Protein AF-A0A0X8P1S0-F1 (afdb_monomer)

Solvent-accessible surface area (backbone atoms only — not comparable to full-atom values): 17055 Å² total; per-residue (Å²): 131,86,80,78,84,78,80,82,75,70,85,76,52,48,68,53,76,44,81,44,76,36,57,36,93,86,78,68,43,82,30,79,46,34,70,60,52,53,62,74,34,62,86,43,99,56,34,96,34,52,40,80,43,101,47,47,32,24,33,31,39,46,58,68,80,23,75,45,75,66,58,47,45,52,52,33,38,75,71,72,66,20,96,46,81,84,54,58,93,50,57,63,38,80,35,80,96,75,75,46,75,46,81,59,76,70,76,86,61,63,32,68,69,53,46,53,24,52,49,50,47,52,53,28,48,52,57,51,55,74,75,47,78,82,77,60,88,48,50,61,76,41,41,70,62,33,49,50,23,38,75,76,50,40,60,75,12,58,30,56,49,57,89,66,51,78,46,47,35,47,60,55,50,53,55,47,52,64,67,34,42,66,50,18,50,76,70,73,39,35,69,40,48,51,52,49,52,53,39,50,71,71,76,45,49,69,72,55,52,52,51,51,44,34,71,73,65,74,37,68,72,60,36,53,49,50,44,55,34,41,51,71,68,41,75,84,72,83,69,85,78,74,88,73,89,71,81,81,78,76,82,66,88,68,92,64,86,79,73,86,77,75,85,76,78,95,73,84,85,76,81,80,73,99,70,88,130

Foldseek 3Di:
DDDDDDDDDDPQKDKDKDKDFAADPVPRDQDLCQVVVLVVCVVPPQSVQWADDPGSRIIIGIFDIDNDVVVNQVRCVVVVQDPDPVSDPDCWDDDPVVRDIDGDVDDDALAPLLVVLVVLLVVLVVVLCVVDDDDPPQQCVCVVVQSCQCVPPNQQGWDAGSVGDIDGNLVVVLVVLVSSQVSCVVVVNNVSSVVNNVCCVPVNGPVVVLVVQCVQPVDPVVSVVQSVCSHVVNPNPPDPDDDDDDDPPPPPPPPDDDDDDDDDDDDDDDDDDPDDD

Organism: Alcaligenes xylosoxydans xylosoxydans (NCBI:txid85698)

Mean predicted aligned error: 15.75 Å

Sequence (277 aa):
MEQIPFISSAPNTLGIELELQLIDPRSFDLTAASDELLAQMANHPIADRVKPEITRSMIELNSSVHEHPMGLLAEMRAYGLAESIKDLYWDIRPKPEFGTVEIRVCDTPLTVERACQMAAFAQALAVLLMREDDPSDKAWLSYRSNHFQACRFGLQGSYVTPDGQRLRLMDHLRALFQRLMPVAEELGTGDMIAALRDEAMRSGNDSRWLRSQFHRLRDLPLVVESMSQAWRGEAAQAAPAEPTAVLRRRIRATSEPMQPLSPAEPGVTAPLPERLH

Secondary structure (DSSP, 8-state):
------PPPPTT-B--EEEEEPB-TTT--B---HHHHHHHTTTSTTGGGEEE-SSTTEEEEEPPPBSSHHHHHHHHHHTTS-SSGGGS--SEEEETTTTEEEE--PPPPSSHHHHHHHHHHHHHHHHHHHTSPPPPGGGGTTHHHHHHHHHHHGGGSEEE-TTS-EEEHHHHHHHHHHHHHHHHHHTT-HHHHHHHHHHHHHT--HHHHHHHHHHHH--HHHHHHHHHHHHTT----------------------PPPPPPPPPP----PPPPS---

Structure (mmCIF, N/CA/C/O backbone):
data_AF-A0A0X8P1S0-F1
#
_entry.id   AF-A0A0X8P1S0-F1
#
loop_
_atom_site.group_PDB
_atom_site.id
_atom_site.type_symbol
_atom_site.label_atom_id
_atom_site.label_alt_id
_atom_site.label_comp_id
_atom_site.label_asym_id
_atom_site.label_entity_id
_atom_site.label_seq_id
_atom_site.pdbx_PDB_ins_code
_atom_site.Cartn_x
_atom_site.Cartn_y
_atom_site.Cartn_z
_atom_site.occupancy
_atom_site.B_iso_or_equiv
_atom_site.auth_seq_id
_atom_site.auth_comp_id
_atom_site.auth_asym_id
_atom_site.auth_atom_id
_atom_site.pdbx_PDB_model_num
ATOM 1 N N . MET A 1 1 ? 36.122 11.173 -1.811 1.00 48.94 1 MET A N 1
ATOM 2 C CA . MET A 1 1 ? 34.729 10.785 -2.100 1.00 48.94 1 MET A CA 1
ATOM 3 C C . MET A 1 1 ? 34.670 10.591 -3.603 1.00 48.94 1 MET A C 1
ATOM 5 O O . MET A 1 1 ? 34.851 11.572 -4.313 1.00 48.94 1 MET A O 1
ATOM 9 N N . GLU A 1 2 ? 34.610 9.349 -4.083 1.00 52.47 2 GLU A N 1
ATOM 10 C CA . GLU A 1 2 ? 34.486 9.080 -5.523 1.00 52.47 2 GLU A CA 1
ATOM 11 C C . GLU A 1 2 ? 33.176 9.695 -6.024 1.00 52.47 2 GLU A C 1
ATOM 13 O O . GLU A 1 2 ? 32.113 9.448 -5.453 1.00 52.47 2 GLU A O 1
ATOM 18 N N . GLN A 1 3 ? 33.257 10.558 -7.038 1.00 41.75 3 GLN A N 1
ATOM 19 C CA . GLN A 1 3 ? 32.074 11.073 -7.716 1.00 41.75 3 GLN A CA 1
ATOM 20 C C . GLN A 1 3 ? 31.480 9.933 -8.538 1.00 41.75 3 GLN A C 1
ATOM 22 O O . GLN A 1 3 ? 32.101 9.473 -9.492 1.00 41.75 3 GLN A O 1
ATOM 27 N N . ILE A 1 4 ? 30.287 9.479 -8.162 1.00 41.66 4 ILE A N 1
ATOM 28 C CA . ILE A 1 4 ? 29.509 8.554 -8.983 1.00 41.66 4 ILE A CA 1
ATOM 29 C C . ILE A 1 4 ? 28.930 9.387 -10.137 1.00 41.66 4 ILE A C 1
ATOM 31 O O . ILE A 1 4 ? 28.153 10.307 -9.868 1.00 41.66 4 ILE A O 1
ATOM 35 N N . PRO A 1 5 ? 29.315 9.138 -11.401 1.00 49.12 5 PRO A N 1
ATOM 36 C CA . PRO A 1 5 ? 28.790 9.892 -12.529 1.00 49.12 5 PRO A CA 1
ATOM 37 C C . PRO A 1 5 ? 27.291 9.611 -12.670 1.00 49.12 5 PRO A C 1
ATOM 39 O O . PRO A 1 5 ? 26.879 8.477 -12.902 1.00 49.12 5 PRO A O 1
ATOM 42 N N . PHE A 1 6 ? 26.471 10.649 -12.508 1.00 38.66 6 PHE A N 1
ATOM 43 C CA . PHE A 1 6 ? 25.032 10.563 -12.726 1.00 38.66 6 PHE A CA 1
ATOM 44 C C . PHE A 1 6 ? 24.742 10.865 -14.195 1.00 38.66 6 PHE A C 1
ATOM 46 O O . PHE A 1 6 ? 24.962 11.984 -14.664 1.00 38.66 6 PHE A O 1
ATOM 53 N N . ILE A 1 7 ? 24.289 9.854 -14.934 1.00 61.44 7 ILE A N 1
ATOM 54 C CA . ILE A 1 7 ? 23.909 10.009 -16.338 1.00 61.44 7 ILE A CA 1
ATOM 55 C C . ILE A 1 7 ? 22.596 10.794 -16.369 1.00 61.44 7 ILE A C 1
ATOM 57 O O . ILE A 1 7 ? 21.598 10.358 -15.802 1.00 61.44 7 ILE A O 1
ATOM 61 N N . SER A 1 8 ? 22.601 11.971 -16.998 1.00 46.22 8 SER A N 1
ATOM 62 C CA . SER A 1 8 ? 21.383 12.767 -17.166 1.00 46.22 8 SER A CA 1
ATOM 63 C C . SER A 1 8 ? 20.392 12.026 -18.061 1.00 46.22 8 SER A C 1
ATOM 65 O O . SER A 1 8 ? 20.735 11.644 -19.179 1.00 46.22 8 SER A O 1
ATOM 67 N N . SER A 1 9 ? 19.154 11.890 -17.597 1.00 47.75 9 SER A N 1
ATOM 68 C CA . SER A 1 9 ? 18.030 11.403 -18.400 1.00 47.75 9 SER A CA 1
ATOM 69 C C . SER A 1 9 ? 17.304 12.563 -19.082 1.00 47.75 9 SER A C 1
ATOM 71 O O . SER A 1 9 ? 17.365 13.704 -18.619 1.00 47.75 9 SER A O 1
ATOM 73 N N . ALA A 1 10 ? 16.597 12.278 -20.175 1.00 63.50 10 ALA A N 1
ATOM 74 C CA . ALA A 1 10 ? 15.697 13.246 -20.792 1.00 63.50 10 ALA A CA 1
ATOM 75 C C . ALA A 1 10 ? 14.448 13.463 -19.905 1.00 63.50 10 ALA A C 1
ATOM 77 O O . ALA A 1 10 ? 13.918 12.487 -19.356 1.00 63.50 10 ALA A O 1
ATOM 78 N N . PRO A 1 11 ? 13.967 14.712 -19.743 1.00 55.09 11 PRO A N 1
ATOM 79 C CA . PRO A 1 11 ? 12.786 15.005 -18.933 1.00 55.09 11 PRO A CA 1
ATOM 80 C C . PRO A 1 11 ? 11.530 14.331 -19.507 1.00 55.09 11 PRO A C 1
ATOM 82 O O . PRO A 1 11 ? 11.395 14.196 -20.719 1.00 55.09 11 PRO A O 1
ATOM 85 N N . ASN A 1 12 ? 10.600 13.943 -18.627 1.00 53.78 12 ASN A N 1
ATOM 86 C CA . ASN A 1 12 ? 9.315 13.300 -18.956 1.00 53.78 12 ASN A CA 1
ATOM 87 C C . ASN A 1 12 ? 9.408 11.911 -19.613 1.00 53.78 12 ASN A C 1
ATOM 89 O O . ASN A 1 12 ? 8.432 11.438 -20.193 1.00 53.78 12 ASN A O 1
ATOM 93 N N . THR A 1 13 ? 10.557 11.243 -19.507 1.00 57.66 13 THR A N 1
ATOM 94 C CA . THR A 1 13 ? 10.692 9.850 -19.940 1.00 57.66 13 THR A CA 1
ATOM 95 C C . THR A 1 13 ? 10.234 8.859 -18.867 1.00 57.66 13 THR A C 1
ATOM 97 O O . THR A 1 13 ? 10.269 9.149 -17.672 1.00 57.66 13 THR A O 1
ATOM 100 N N . LEU A 1 14 ? 9.784 7.682 -19.296 1.00 53.72 14 LEU A N 1
ATOM 101 C CA . LEU A 1 14 ? 9.223 6.620 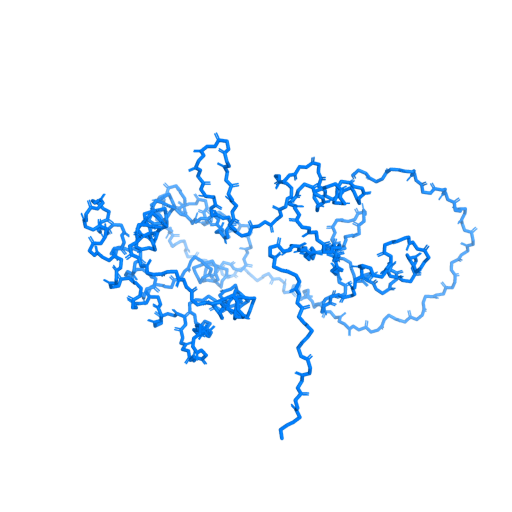-18.463 1.00 53.72 14 LEU A CA 1
ATOM 102 C C . LEU A 1 14 ? 9.728 5.242 -18.900 1.00 53.72 14 LEU A C 1
ATOM 104 O O . LEU A 1 14 ? 9.865 4.959 -20.088 1.00 53.72 14 LEU A O 1
ATOM 108 N N . GLY A 1 15 ? 9.962 4.373 -17.927 1.00 58.12 15 GLY A N 1
ATOM 109 C CA . GLY A 1 15 ? 10.242 2.953 -18.111 1.00 58.12 15 GLY A CA 1
ATOM 110 C C . GLY A 1 15 ? 9.604 2.170 -16.969 1.00 58.12 15 GLY A C 1
ATOM 111 O O . GLY A 1 15 ? 9.288 2.755 -15.931 1.00 58.12 15 GLY A O 1
ATOM 112 N N . ILE A 1 16 ? 9.368 0.876 -17.165 1.00 58.75 16 ILE A N 1
ATOM 113 C CA . ILE A 1 16 ? 8.809 -0.001 -16.134 1.00 58.75 16 ILE A CA 1
ATOM 114 C C . ILE A 1 16 ? 9.683 -1.227 -15.930 1.00 58.75 16 ILE A C 1
ATOM 116 O O . ILE A 1 16 ? 10.296 -1.739 -16.866 1.00 58.75 16 ILE A O 1
ATOM 120 N N . GLU A 1 17 ? 9.667 -1.705 -14.696 1.00 65.00 17 GLU A N 1
ATOM 121 C CA . GLU A 1 17 ? 10.238 -2.974 -14.274 1.00 65.00 17 GLU A CA 1
ATOM 122 C C . GLU A 1 17 ? 9.077 -3.861 -13.818 1.00 65.00 17 GLU A C 1
ATOM 124 O O . GLU A 1 17 ? 8.208 -3.419 -13.062 1.00 65.00 17 GLU A O 1
ATOM 129 N N . LEU A 1 18 ? 9.025 -5.087 -14.328 1.00 61.62 18 LEU A N 1
ATOM 130 C CA . LEU A 1 18 ? 8.023 -6.085 -13.977 1.00 61.62 18 LEU A CA 1
ATOM 131 C C . LEU A 1 18 ? 8.720 -7.294 -13.368 1.00 61.62 18 LEU A C 1
ATOM 133 O O . LEU A 1 18 ? 9.490 -7.977 -14.038 1.00 61.62 18 LEU A O 1
ATOM 137 N N . GLU A 1 19 ? 8.411 -7.580 -12.112 1.00 75.31 19 GLU A N 1
ATOM 138 C CA . GLU A 1 19 ? 8.882 -8.771 -11.414 1.00 75.31 19 GLU A CA 1
ATOM 139 C C . GLU A 1 19 ? 7.891 -9.920 -11.659 1.00 75.31 19 GLU A C 1
ATOM 141 O O . GLU A 1 19 ? 6.765 -9.922 -11.154 1.00 75.31 19 GLU A O 1
ATOM 146 N N . LEU A 1 20 ? 8.290 -10.891 -12.481 1.00 74.00 20 LEU A N 1
ATOM 147 C CA . LEU A 1 20 ? 7.451 -12.011 -12.901 1.00 74.00 20 LEU A CA 1
ATOM 148 C C . LEU A 1 20 ? 7.838 -13.281 -12.154 1.00 74.00 20 LEU A C 1
ATOM 150 O O . LEU A 1 20 ? 9.009 -13.651 -12.094 1.00 74.00 20 LEU A O 1
ATOM 154 N N . GLN A 1 21 ? 6.837 -13.972 -11.617 1.00 80.38 21 GLN A N 1
ATOM 155 C CA . GLN A 1 21 ? 7.017 -15.253 -10.945 1.00 80.38 21 GLN A CA 1
ATOM 156 C C . GLN A 1 21 ? 7.108 -16.399 -11.951 1.00 80.38 21 GLN A C 1
ATOM 158 O O . GLN A 1 21 ? 6.320 -16.487 -12.892 1.00 80.38 21 GLN A O 1
ATOM 163 N N . LEU A 1 22 ? 8.045 -17.310 -11.711 1.00 77.38 22 LEU A N 1
ATOM 164 C CA . LEU A 1 22 ? 8.201 -18.538 -12.475 1.00 77.38 22 LEU A CA 1
ATOM 165 C C . LEU A 1 22 ? 7.440 -19.660 -11.786 1.00 77.38 22 LEU A C 1
ATOM 167 O O . LEU A 1 22 ? 7.695 -19.969 -10.619 1.00 77.38 22 LEU A O 1
ATOM 171 N N . ILE A 1 23 ? 6.531 -20.282 -12.530 1.00 73.38 23 ILE A N 1
ATOM 172 C CA . ILE A 1 23 ? 5.683 -21.370 -12.050 1.00 73.38 23 ILE A CA 1
ATOM 173 C C . ILE A 1 23 ? 5.947 -22.653 -12.836 1.00 73.38 23 ILE A C 1
ATOM 175 O O . ILE A 1 23 ? 6.232 -22.613 -14.033 1.00 73.38 23 ILE A O 1
ATOM 179 N N . ASP A 1 24 ? 5.844 -23.802 -12.171 1.00 72.94 24 ASP A N 1
ATOM 180 C CA . ASP A 1 24 ? 5.783 -25.089 -12.864 1.00 72.94 24 ASP A CA 1
ATOM 181 C C . ASP A 1 24 ? 4.402 -25.217 -13.537 1.00 72.94 24 ASP A C 1
ATOM 183 O O . ASP A 1 24 ? 3.386 -25.164 -12.844 1.00 72.94 24 ASP A O 1
ATOM 187 N N . PRO A 1 25 ? 4.312 -25.417 -14.863 1.00 69.62 25 PRO A N 1
ATOM 188 C CA . PRO A 1 25 ? 3.028 -25.468 -15.566 1.00 69.62 25 PRO A CA 1
ATOM 189 C C . PRO A 1 25 ? 2.167 -26.697 -15.220 1.00 69.62 25 PRO A C 1
ATOM 191 O O . PRO A 1 25 ? 1.007 -26.762 -15.620 1.00 69.62 25 PRO A O 1
ATOM 194 N N . ARG A 1 26 ? 2.712 -27.699 -14.518 1.00 77.94 26 ARG A N 1
ATOM 195 C CA . ARG A 1 26 ? 1.985 -28.903 -14.088 1.00 77.94 26 ARG A CA 1
ATOM 196 C C . ARG A 1 26 ? 1.418 -28.768 -12.681 1.00 77.94 26 ARG A C 1
ATOM 198 O O . ARG A 1 26 ? 0.308 -29.239 -12.446 1.00 77.94 26 ARG A O 1
ATOM 205 N N . SER A 1 27 ? 2.174 -28.181 -11.751 1.00 75.62 27 SER A N 1
ATOM 206 C CA . SER A 1 27 ? 1.736 -28.024 -10.354 1.00 75.62 27 SER A CA 1
ATOM 207 C C . SER A 1 27 ? 1.214 -26.629 -10.020 1.00 75.62 27 SER A C 1
ATOM 209 O O . SER A 1 27 ? 0.504 -26.484 -9.031 1.00 75.62 27 SER A O 1
ATOM 211 N N . PHE A 1 28 ? 1.541 -25.626 -10.839 1.00 62.91 28 PHE A N 1
ATOM 212 C CA . PHE A 1 28 ? 1.325 -24.197 -10.593 1.00 62.91 28 PHE A CA 1
ATOM 213 C C . PHE A 1 28 ? 2.053 -23.643 -9.355 1.00 62.91 28 PHE A C 1
ATOM 215 O O . PHE A 1 28 ? 1.794 -22.515 -8.939 1.00 62.91 28 PHE A O 1
ATOM 222 N N . ASP A 1 29 ? 2.995 -24.400 -8.786 1.00 63.75 29 ASP A N 1
ATOM 223 C CA . ASP A 1 29 ? 3.858 -23.922 -7.704 1.00 63.75 29 ASP A CA 1
ATOM 224 C C . ASP A 1 29 ? 5.006 -23.065 -8.249 1.00 63.75 29 ASP A C 1
ATOM 226 O O . ASP A 1 29 ? 5.461 -23.250 -9.380 1.00 63.75 29 ASP A O 1
ATOM 230 N N . LEU A 1 30 ? 5.538 -22.173 -7.408 1.00 68.31 30 LEU A N 1
ATOM 231 C CA . LEU A 1 30 ? 6.766 -21.438 -7.711 1.00 68.31 30 LEU A CA 1
ATOM 232 C C . LEU A 1 30 ? 7.941 -22.396 -7.933 1.00 68.31 30 LEU A C 1
ATOM 234 O O . LEU A 1 30 ? 8.208 -23.271 -7.107 1.00 68.31 30 LEU A O 1
ATOM 238 N N . THR A 1 31 ? 8.693 -22.175 -9.008 1.00 78.56 31 THR A N 1
ATOM 239 C CA . THR A 1 31 ? 9.854 -22.993 -9.372 1.00 78.56 31 THR A CA 1
ATOM 240 C C . THR A 1 31 ? 11.124 -22.158 -9.444 1.00 78.56 31 THR A C 1
ATOM 242 O O . THR A 1 31 ? 11.114 -21.034 -9.931 1.00 78.56 31 THR A O 1
ATOM 245 N N . ALA A 1 32 ? 12.243 -22.696 -8.958 1.00 89.25 32 ALA A N 1
ATOM 246 C CA . ALA A 1 32 ? 13.539 -22.018 -8.941 1.00 89.25 32 ALA A CA 1
ATOM 247 C C . ALA A 1 32 ? 14.263 -22.131 -10.301 1.00 89.25 32 ALA A C 1
ATOM 249 O O . ALA A 1 32 ? 15.354 -22.697 -10.372 1.00 89.25 32 ALA A O 1
ATOM 250 N N . ALA A 1 33 ? 13.636 -21.635 -11.370 1.00 86.94 33 ALA A N 1
ATOM 251 C CA . ALA A 1 33 ? 14.059 -21.855 -12.756 1.00 86.94 33 ALA A CA 1
ATOM 252 C C . ALA A 1 33 ? 14.657 -20.619 -13.458 1.00 86.94 33 ALA A C 1
ATOM 254 O O . ALA A 1 33 ? 14.881 -20.671 -14.665 1.00 86.94 33 ALA A O 1
ATOM 255 N N . SER A 1 34 ? 14.929 -19.515 -12.747 1.00 88.12 34 SER A N 1
ATOM 256 C CA . SER A 1 34 ? 15.417 -18.262 -13.357 1.00 88.12 34 SER A CA 1
ATOM 257 C C . SER A 1 34 ? 16.673 -18.460 -14.204 1.00 88.12 34 SER A C 1
ATOM 259 O O . SER A 1 34 ? 16.732 -17.993 -15.336 1.00 88.12 34 SER A O 1
ATOM 261 N N . ASP A 1 35 ? 17.657 -19.190 -13.678 1.00 90.00 35 ASP A N 1
ATOM 262 C CA . ASP A 1 35 ? 18.958 -19.377 -14.326 1.00 90.00 35 ASP A CA 1
ATOM 263 C C . ASP A 1 35 ? 18.820 -20.198 -15.623 1.00 90.00 35 ASP A C 1
ATOM 265 O O . ASP A 1 35 ? 19.434 -19.880 -16.642 1.00 90.00 35 ASP A O 1
ATOM 269 N N . GLU A 1 36 ? 17.977 -21.234 -15.598 1.00 89.19 36 GLU A N 1
ATOM 270 C CA . GLU A 1 36 ? 17.693 -22.078 -16.762 1.00 89.19 36 GLU A CA 1
ATOM 271 C C . GLU A 1 36 ? 16.907 -21.308 -17.826 1.00 89.19 36 GLU A C 1
ATOM 273 O O . GLU A 1 36 ? 17.266 -21.339 -19.004 1.00 89.19 36 GLU A O 1
ATOM 278 N N . LEU A 1 37 ? 15.878 -20.571 -17.407 1.00 86.12 37 LEU A N 1
ATOM 279 C CA . LEU A 1 37 ? 15.073 -19.739 -18.292 1.00 86.12 37 LEU A CA 1
ATOM 280 C C . LEU A 1 37 ? 15.939 -18.690 -19.005 1.00 86.12 37 LEU A C 1
ATOM 282 O O . LEU A 1 37 ? 15.857 -18.569 -20.226 1.00 86.12 37 LEU A O 1
ATOM 286 N N . LEU A 1 38 ? 16.802 -17.985 -18.263 1.00 88.50 38 LEU A N 1
ATOM 287 C CA . LEU A 1 38 ? 17.734 -16.991 -18.807 1.00 88.50 38 LEU A CA 1
ATOM 288 C C . LEU A 1 38 ? 18.704 -17.608 -19.825 1.00 88.50 38 LEU A C 1
ATOM 290 O O . LEU A 1 38 ? 18.944 -17.025 -20.882 1.00 88.50 38 LEU A O 1
ATOM 294 N N . ALA A 1 39 ? 19.223 -18.809 -19.551 1.00 90.12 39 ALA A N 1
ATOM 295 C CA . ALA A 1 39 ? 20.094 -19.520 -20.484 1.00 90.12 39 ALA A CA 1
ATOM 296 C C . ALA A 1 39 ? 19.365 -19.908 -21.782 1.00 90.12 39 ALA A C 1
ATOM 298 O O . ALA A 1 39 ? 19.924 -19.772 -22.871 1.00 90.12 39 ALA A O 1
ATOM 299 N N . GLN A 1 40 ? 18.111 -20.356 -21.685 1.00 88.00 40 GLN A N 1
ATOM 300 C CA . GLN A 1 40 ? 17.300 -20.724 -22.849 1.00 88.00 40 GLN A CA 1
ATOM 301 C C . GLN A 1 40 ? 16.926 -19.510 -23.710 1.00 88.00 40 GLN A C 1
ATOM 303 O O . GLN A 1 40 ? 16.886 -19.613 -24.936 1.00 88.00 40 GLN A O 1
ATOM 308 N N . MET A 1 41 ? 16.698 -18.348 -23.092 1.00 86.81 41 MET A N 1
ATOM 309 C CA . MET A 1 41 ? 16.350 -17.115 -23.804 1.00 86.81 41 MET A CA 1
ATOM 310 C C . MET A 1 41 ? 17.555 -16.277 -24.239 1.00 86.81 41 MET A C 1
ATOM 312 O O . MET A 1 41 ? 17.345 -15.192 -24.764 1.00 86.81 41 MET A O 1
ATOM 316 N N . ALA A 1 42 ? 18.796 -16.750 -24.075 1.00 87.19 42 ALA A N 1
ATOM 317 C CA . ALA A 1 42 ? 20.005 -15.960 -24.343 1.00 87.19 42 ALA A CA 1
ATOM 318 C C . ALA A 1 42 ? 20.077 -15.358 -25.764 1.00 87.19 42 ALA A C 1
ATOM 320 O O . ALA A 1 42 ? 20.705 -14.323 -25.958 1.00 87.19 42 ALA A O 1
ATOM 321 N N . ASN A 1 43 ? 19.415 -15.976 -26.751 1.00 87.75 43 ASN A N 1
ATOM 322 C CA . ASN A 1 43 ? 19.342 -15.479 -28.133 1.00 87.75 43 ASN A CA 1
ATOM 323 C C . ASN A 1 43 ? 18.008 -14.784 -28.473 1.00 87.75 43 ASN A C 1
ATOM 325 O O . ASN A 1 43 ? 17.757 -14.460 -29.634 1.00 87.75 43 ASN A O 1
ATOM 329 N N . HIS A 1 44 ? 17.116 -14.605 -27.497 1.00 84.88 44 HIS A N 1
ATOM 330 C CA . HIS A 1 44 ? 15.826 -13.959 -27.703 1.00 84.88 44 HIS A CA 1
ATOM 331 C C . HIS A 1 44 ? 16.005 -12.435 -27.822 1.00 84.88 44 HIS A C 1
ATOM 333 O O . HIS A 1 44 ? 16.798 -11.865 -27.073 1.00 84.88 44 HIS A O 1
ATOM 339 N N . PRO A 1 45 ? 15.228 -11.729 -28.668 1.00 80.00 45 PRO A N 1
ATOM 340 C CA . PRO A 1 45 ? 15.342 -10.274 -28.845 1.00 80.00 45 PRO A CA 1
ATOM 341 C C . PRO A 1 45 ? 15.197 -9.417 -27.576 1.00 80.00 45 PRO A C 1
ATOM 343 O O . PRO A 1 45 ? 15.518 -8.234 -27.602 1.00 80.00 45 PRO A O 1
ATOM 346 N N . ILE A 1 46 ? 14.691 -9.996 -26.483 1.00 79.81 46 ILE A N 1
ATOM 347 C CA . ILE A 1 46 ? 14.462 -9.306 -25.203 1.00 79.81 46 ILE A CA 1
ATOM 348 C C . ILE A 1 46 ? 15.409 -9.787 -24.098 1.00 79.81 46 ILE A C 1
ATOM 350 O O . ILE A 1 46 ? 15.240 -9.376 -22.957 1.00 79.81 46 ILE A O 1
ATOM 354 N N . ALA A 1 47 ? 16.383 -10.653 -24.398 1.00 83.88 47 ALA A N 1
ATOM 355 C CA . ALA A 1 47 ? 17.260 -11.256 -23.390 1.00 83.88 47 ALA A CA 1
ATOM 356 C C . ALA A 1 47 ? 17.923 -10.201 -22.490 1.00 83.88 47 ALA A C 1
ATOM 358 O O . ALA A 1 47 ? 17.874 -10.307 -21.270 1.00 83.88 47 ALA A O 1
ATOM 359 N N . ASP A 1 48 ? 18.417 -9.112 -23.086 1.00 85.12 48 ASP A N 1
ATOM 360 C CA . ASP A 1 48 ? 19.072 -8.001 -22.377 1.00 85.12 48 ASP A CA 1
ATOM 361 C C . ASP A 1 48 ? 18.126 -7.207 -21.455 1.00 85.12 48 ASP A C 1
ATOM 363 O O . ASP A 1 48 ? 18.558 -6.371 -20.657 1.00 85.12 48 ASP A O 1
ATOM 367 N N . ARG A 1 49 ? 16.817 -7.434 -21.587 1.00 82.50 49 ARG A N 1
ATOM 368 C CA . ARG A 1 49 ? 15.760 -6.805 -20.792 1.00 82.50 49 ARG A CA 1
ATOM 369 C C . ARG A 1 49 ? 15.314 -7.664 -19.619 1.00 82.50 49 ARG A C 1
ATOM 371 O O . ARG A 1 49 ? 14.689 -7.125 -18.710 1.00 82.50 49 ARG A O 1
ATOM 378 N N . VAL A 1 50 ? 15.624 -8.959 -19.628 1.00 83.50 50 VAL A N 1
ATOM 379 C CA . VAL A 1 50 ? 15.244 -9.897 -18.572 1.00 83.50 50 VAL A CA 1
ATOM 380 C C . VAL A 1 50 ? 16.448 -10.147 -17.678 1.00 83.50 50 VAL A C 1
ATOM 382 O O . VAL A 1 50 ? 17.485 -10.635 -18.119 1.00 83.50 50 VAL A O 1
ATOM 385 N N . LYS A 1 51 ? 16.313 -9.814 -16.401 1.00 84.38 51 LYS A N 1
ATOM 386 C CA . LYS A 1 51 ? 17.360 -9.960 -15.397 1.00 84.38 51 LYS A CA 1
ATOM 387 C C . LYS A 1 51 ? 16.942 -10.977 -14.338 1.00 84.38 51 LYS A C 1
ATOM 389 O O . LYS A 1 51 ? 15.749 -11.132 -14.067 1.00 84.38 51 LYS A O 1
ATOM 394 N N . PRO A 1 52 ? 17.905 -11.677 -13.723 1.00 83.44 52 PRO A N 1
ATOM 395 C CA . PRO A 1 52 ? 17.619 -12.467 -12.537 1.00 83.44 52 PRO A CA 1
ATOM 396 C C . PRO A 1 52 ? 17.246 -11.539 -11.378 1.00 83.44 52 PRO A C 1
ATOM 398 O O . PRO A 1 52 ? 17.905 -10.521 -11.171 1.00 83.44 52 PRO A O 1
ATOM 401 N N . GLU A 1 53 ? 16.233 -11.929 -10.607 1.00 82.12 53 GLU A N 1
ATOM 402 C CA . GLU A 1 53 ? 15.876 -11.253 -9.359 1.00 82.12 53 GLU A CA 1
ATOM 403 C C . GLU A 1 53 ? 16.530 -11.956 -8.151 1.00 82.12 53 GLU A C 1
ATOM 405 O O . GLU A 1 53 ? 17.124 -13.030 -8.286 1.00 82.12 53 GLU A O 1
ATOM 410 N N . ILE A 1 54 ? 16.437 -11.385 -6.941 1.00 75.69 54 ILE A N 1
ATOM 411 C CA . ILE A 1 54 ? 17.022 -11.980 -5.721 1.00 75.69 54 ILE A CA 1
ATOM 412 C C . ILE A 1 54 ? 16.522 -13.416 -5.485 1.00 75.69 54 ILE A C 1
ATOM 414 O O . ILE A 1 54 ? 17.241 -14.255 -4.933 1.00 75.69 54 ILE A O 1
ATOM 418 N N . THR A 1 55 ? 15.283 -13.713 -5.886 1.00 71.56 55 THR A N 1
ATOM 419 C CA . THR A 1 55 ? 14.710 -15.057 -5.772 1.00 71.56 55 THR A CA 1
ATOM 420 C C . THR A 1 55 ? 14.791 -15.798 -7.102 1.00 71.56 55 THR A C 1
ATOM 422 O O . THR A 1 55 ? 14.373 -15.290 -8.134 1.00 71.56 55 THR A O 1
ATOM 425 N N . ARG A 1 56 ? 15.249 -17.056 -7.071 1.00 85.31 56 ARG A N 1
ATOM 426 C CA . ARG A 1 56 ? 15.357 -17.912 -8.271 1.00 85.31 56 ARG A CA 1
ATOM 427 C C . ARG A 1 56 ? 14.024 -18.286 -8.920 1.00 85.31 56 ARG A C 1
ATOM 429 O O . ARG A 1 56 ? 14.003 -18.897 -9.984 1.00 85.31 56 ARG A O 1
ATOM 436 N N . SER A 1 57 ? 12.920 -17.974 -8.253 1.00 80.19 57 SER A N 1
ATOM 437 C CA . SER A 1 57 ? 11.564 -18.148 -8.764 1.00 80.19 57 SER A CA 1
ATOM 438 C C . SER A 1 57 ? 11.000 -16.885 -9.394 1.00 80.19 57 SER A C 1
ATOM 440 O O . SER A 1 57 ? 9.789 -16.785 -9.562 1.00 80.19 57 SER A O 1
ATOM 442 N N . MET A 1 58 ? 11.847 -15.902 -9.687 1.00 76.50 58 MET A N 1
ATOM 443 C CA . MET A 1 58 ? 11.427 -14.622 -10.219 1.00 76.50 58 MET A CA 1
ATOM 444 C C . MET A 1 58 ? 12.458 -14.090 -11.211 1.00 76.50 58 MET A C 1
ATOM 446 O O . MET A 1 58 ? 13.660 -14.328 -11.079 1.00 76.50 58 MET A O 1
ATOM 450 N N . ILE A 1 59 ? 11.962 -13.379 -12.212 1.00 83.94 59 ILE A N 1
ATOM 451 C CA . ILE A 1 59 ? 12.765 -12.614 -13.162 1.00 83.94 59 ILE A CA 1
ATOM 452 C C . ILE A 1 59 ? 12.239 -11.183 -13.196 1.00 83.94 59 ILE A C 1
ATOM 454 O O . ILE A 1 59 ? 11.042 -10.957 -13.032 1.00 83.94 59 ILE A O 1
ATOM 458 N N . GLU A 1 60 ? 13.121 -10.222 -13.422 1.00 79.56 60 GLU A N 1
ATOM 459 C CA . GLU A 1 60 ? 12.756 -8.827 -13.640 1.00 79.56 60 GLU A CA 1
ATOM 460 C C . GLU A 1 60 ? 12.818 -8.532 -15.138 1.00 79.56 60 GLU A C 1
ATOM 462 O O . GLU A 1 60 ? 13.868 -8.673 -15.763 1.00 79.56 60 GLU A O 1
ATOM 467 N N . LEU A 1 61 ? 11.712 -8.097 -15.733 1.00 77.25 61 LEU A N 1
ATOM 468 C CA . LEU A 1 61 ? 11.700 -7.567 -17.088 1.00 77.25 61 LEU A CA 1
ATOM 469 C C . LEU A 1 61 ? 11.691 -6.042 -17.055 1.00 77.25 61 LEU A C 1
ATOM 471 O O . LEU A 1 61 ? 10.807 -5.423 -16.474 1.00 77.25 61 LEU A O 1
ATOM 475 N N . ASN A 1 62 ? 12.635 -5.445 -17.767 1.00 77.81 62 ASN A N 1
ATOM 476 C CA . ASN A 1 62 ? 12.771 -4.007 -17.921 1.00 77.81 62 ASN A CA 1
ATOM 477 C C . ASN A 1 62 ? 12.247 -3.573 -19.293 1.00 77.81 62 ASN A C 1
ATOM 479 O O . ASN A 1 62 ? 12.651 -4.118 -20.319 1.00 77.81 62 ASN A O 1
ATOM 483 N N . SER A 1 63 ? 11.418 -2.538 -19.352 1.00 76.06 63 SER A N 1
ATOM 484 C CA . SER A 1 63 ? 11.086 -1.906 -20.628 1.00 76.06 63 SER A CA 1
ATOM 485 C C . SER A 1 63 ? 12.250 -1.083 -21.182 1.00 76.06 63 SER A C 1
ATOM 487 O O . SER A 1 63 ? 13.258 -0.810 -20.521 1.00 76.06 63 SER A O 1
ATOM 489 N N . SER A 1 64 ? 12.088 -0.617 -22.413 1.00 84.50 64 SER A N 1
ATOM 490 C CA . SER A 1 64 ? 12.837 0.525 -22.925 1.00 84.50 64 SER A CA 1
ATOM 491 C C . SER A 1 64 ? 12.379 1.825 -22.253 1.00 84.50 64 SER A C 1
ATOM 493 O O . SER A 1 64 ? 11.342 1.870 -21.588 1.00 84.50 64 SER A O 1
ATOM 495 N N . VAL A 1 65 ? 13.172 2.887 -22.403 1.00 78.31 65 VAL A N 1
ATOM 496 C CA . VAL A 1 65 ? 12.783 4.237 -21.980 1.00 78.31 65 VAL A CA 1
ATOM 497 C C . VAL A 1 65 ? 11.913 4.851 -23.075 1.00 78.31 65 VAL A C 1
ATOM 499 O O . VAL A 1 65 ? 12.302 4.850 -24.241 1.00 78.31 65 VAL A O 1
ATOM 502 N N . HIS A 1 66 ? 10.755 5.384 -22.702 1.00 71.75 66 HIS A N 1
ATOM 503 C CA . HIS A 1 66 ? 9.779 5.995 -23.605 1.00 71.75 66 HIS A CA 1
ATOM 504 C C . HIS A 1 66 ? 9.514 7.445 -23.225 1.00 71.75 66 HIS A C 1
ATOM 506 O O . HIS A 1 66 ? 9.527 7.789 -22.053 1.00 71.75 66 HIS A O 1
ATOM 512 N N . GLU A 1 67 ? 9.201 8.294 -24.198 1.00 74.62 67 GLU A N 1
ATOM 513 C CA . GLU A 1 67 ? 8.766 9.681 -23.948 1.00 74.62 67 GLU A CA 1
ATOM 514 C C . GLU A 1 67 ? 7.255 9.788 -23.685 1.00 74.62 67 GLU A C 1
ATOM 516 O O . GLU A 1 67 ? 6.766 10.809 -23.211 1.00 74.62 67 GLU A O 1
ATOM 521 N N . HIS A 1 68 ? 6.491 8.738 -24.010 1.00 74.25 68 HIS A N 1
ATOM 522 C CA . HIS A 1 68 ? 5.037 8.735 -23.874 1.00 74.25 68 HIS A CA 1
ATOM 523 C C . HIS A 1 68 ? 4.510 7.366 -23.405 1.00 74.25 68 HIS A C 1
ATOM 525 O O . HIS A 1 68 ? 4.942 6.340 -23.942 1.00 74.25 68 HIS A O 1
ATOM 531 N N . PRO A 1 69 ? 3.518 7.308 -22.488 1.00 68.12 69 PRO A N 1
ATOM 532 C CA . PRO A 1 69 ? 2.944 6.053 -21.980 1.00 68.12 69 PRO A CA 1
ATOM 533 C C . PRO A 1 69 ? 2.430 5.094 -23.061 1.00 68.12 69 PRO A C 1
ATOM 535 O O . PRO A 1 69 ? 2.430 3.881 -22.879 1.00 68.12 69 PRO A O 1
ATOM 538 N N . MET A 1 70 ? 2.015 5.628 -24.211 1.00 73.75 70 MET A N 1
ATOM 539 C CA . MET A 1 70 ? 1.556 4.818 -25.346 1.00 73.75 70 MET A CA 1
ATOM 540 C C . MET A 1 70 ? 2.679 4.031 -26.029 1.00 73.75 70 MET A C 1
ATOM 542 O O . MET A 1 70 ? 2.420 2.927 -26.502 1.00 73.75 70 MET A O 1
ATOM 546 N N . GLY A 1 71 ? 3.903 4.569 -26.070 1.00 76.06 71 GLY A N 1
ATOM 547 C CA . GLY A 1 71 ? 5.069 3.843 -26.588 1.00 76.06 71 GLY A CA 1
ATOM 548 C C . GLY A 1 71 ? 5.432 2.676 -25.676 1.00 76.06 71 GLY A C 1
ATOM 549 O O . GLY A 1 71 ? 5.580 1.547 -26.141 1.00 76.06 71 GLY A O 1
ATOM 550 N N . LEU A 1 72 ? 5.426 2.930 -24.364 1.00 72.69 72 LEU A N 1
ATOM 551 C CA . LEU A 1 72 ? 5.610 1.897 -23.350 1.00 72.69 72 LEU A CA 1
ATOM 552 C C . LEU A 1 72 ? 4.552 0.797 -23.472 1.00 72.69 72 LEU A C 1
ATOM 554 O O . LEU A 1 72 ? 4.881 -0.385 -23.478 1.00 72.69 72 LEU A O 1
ATOM 558 N N . LEU A 1 73 ? 3.280 1.176 -23.599 1.00 69.81 73 LEU A N 1
ATOM 559 C CA . LEU A 1 73 ? 2.199 0.209 -23.749 1.00 69.81 73 LEU A CA 1
ATOM 560 C C . LEU A 1 73 ? 2.346 -0.629 -25.029 1.00 69.81 73 LEU A C 1
ATOM 562 O O . LEU A 1 73 ? 2.059 -1.822 -25.008 1.00 69.81 73 LEU A O 1
ATOM 566 N N . ALA A 1 74 ? 2.791 -0.031 -26.137 1.00 79.75 74 ALA A N 1
ATOM 567 C CA . ALA A 1 74 ? 3.038 -0.763 -27.376 1.00 79.75 74 ALA A CA 1
ATOM 568 C C . ALA A 1 74 ? 4.159 -1.805 -27.218 1.00 79.75 74 ALA A C 1
ATOM 570 O O . ALA A 1 74 ? 4.023 -2.917 -27.723 1.00 79.75 74 ALA A O 1
ATOM 571 N N . GLU A 1 75 ? 5.223 -1.479 -26.478 1.00 79.88 75 GLU A N 1
ATOM 572 C CA . GLU A 1 75 ? 6.279 -2.440 -26.138 1.00 79.88 75 GLU A CA 1
ATOM 573 C C . GLU A 1 75 ? 5.738 -3.571 -25.247 1.00 79.88 75 GLU A C 1
ATOM 575 O O . GLU A 1 75 ? 5.952 -4.743 -25.545 1.00 79.88 75 GLU A O 1
ATOM 580 N N . MET A 1 76 ? 4.961 -3.248 -24.209 1.00 75.44 76 MET A N 1
ATOM 581 C CA . MET A 1 76 ? 4.386 -4.273 -23.326 1.00 75.44 76 MET A CA 1
ATOM 582 C C . MET A 1 76 ? 3.395 -5.197 -24.045 1.00 75.44 76 MET A C 1
ATOM 584 O O . MET A 1 76 ? 3.364 -6.394 -23.760 1.00 75.44 76 MET A O 1
ATOM 588 N N . ARG A 1 77 ? 2.643 -4.677 -25.025 1.00 77.94 77 ARG A N 1
ATOM 589 C CA . ARG A 1 77 ? 1.820 -5.486 -25.941 1.00 77.94 77 ARG A CA 1
ATOM 590 C C . ARG A 1 77 ? 2.662 -6.428 -26.783 1.00 77.94 77 ARG A C 1
ATOM 592 O O . ARG A 1 77 ? 2.313 -7.593 -26.922 1.00 77.94 77 ARG A O 1
ATOM 599 N N . ALA A 1 78 ? 3.773 -5.939 -27.333 1.00 80.25 78 ALA A N 1
ATOM 600 C CA . ALA A 1 78 ? 4.671 -6.759 -28.140 1.00 80.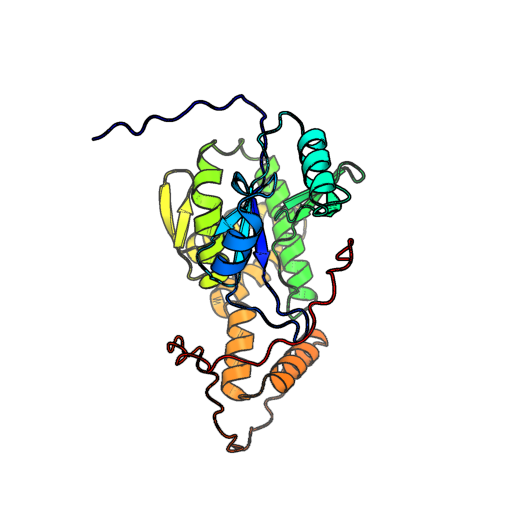25 78 ALA A CA 1
ATOM 601 C C . ALA A 1 78 ? 5.283 -7.917 -27.333 1.00 80.25 78 ALA A C 1
ATOM 603 O O . ALA A 1 78 ? 5.533 -8.982 -27.891 1.00 80.25 78 ALA A O 1
ATOM 604 N N . TYR A 1 79 ? 5.473 -7.732 -26.024 1.00 75.62 79 TYR A N 1
ATOM 605 C CA . TYR A 1 79 ? 5.911 -8.790 -25.109 1.00 75.62 79 TYR A CA 1
ATOM 606 C C . TYR A 1 79 ? 4.771 -9.695 -24.616 1.00 75.62 79 TYR A C 1
ATOM 608 O O . TYR A 1 79 ? 5.038 -10.675 -23.928 1.00 75.62 79 TYR A O 1
ATOM 616 N N . GLY A 1 80 ? 3.513 -9.393 -24.958 1.00 70.25 80 GLY A N 1
ATOM 617 C CA . GLY A 1 80 ? 2.336 -10.124 -24.480 1.00 70.25 80 GLY A CA 1
ATOM 61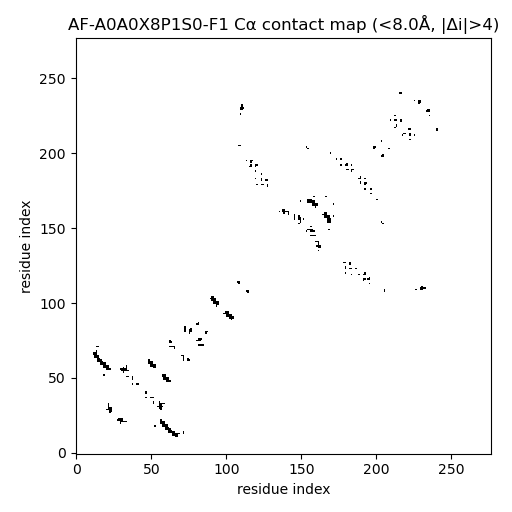8 C C . GLY A 1 80 ? 2.017 -9.891 -22.999 1.00 70.25 80 GLY A C 1
ATOM 619 O O . GLY A 1 80 ? 1.299 -10.679 -22.397 1.00 70.25 80 GLY A O 1
ATOM 620 N N . LEU A 1 81 ? 2.561 -8.829 -22.398 1.00 64.62 81 LEU A N 1
ATOM 621 C CA . LEU A 1 81 ? 2.482 -8.570 -20.954 1.00 64.62 81 LEU A CA 1
ATOM 622 C C . LEU A 1 81 ? 1.389 -7.580 -20.568 1.00 64.62 81 LEU A C 1
ATOM 624 O O . LEU A 1 81 ? 0.989 -7.519 -19.410 1.00 64.62 81 LEU A O 1
ATOM 628 N N . ALA A 1 82 ? 0.923 -6.784 -21.525 1.00 60.28 82 ALA A N 1
ATOM 629 C CA . ALA A 1 82 ? -0.173 -5.854 -21.323 1.00 60.28 82 ALA A CA 1
ATOM 630 C C . ALA A 1 82 ? -0.907 -5.633 -22.639 1.00 60.28 82 ALA A C 1
ATOM 632 O O . ALA A 1 82 ? -0.294 -5.217 -23.609 1.00 60.28 82 ALA A O 1
ATOM 633 N N . GLU A 1 83 ? -2.219 -5.820 -22.668 1.00 64.94 83 GLU A N 1
ATOM 634 C CA . GLU A 1 83 ? -3.100 -5.426 -23.770 1.00 64.94 83 GLU A CA 1
ATOM 635 C C . GLU A 1 83 ? -3.557 -3.963 -23.633 1.00 64.94 83 GLU A C 1
ATOM 637 O O . GLU A 1 83 ? -4.018 -3.336 -24.587 1.00 64.94 83 GLU A O 1
ATOM 642 N N . SER A 1 84 ? -3.420 -3.358 -22.455 1.00 63.00 84 SER A N 1
ATOM 643 C CA . SER A 1 84 ? -3.788 -1.978 -22.155 1.00 63.00 84 SER A CA 1
ATOM 644 C C . SER A 1 84 ? -3.035 -1.443 -20.929 1.00 63.00 84 SER A C 1
ATOM 646 O O . SER A 1 84 ? -2.491 -2.200 -20.134 1.00 63.00 84 SER A O 1
ATOM 648 N N . ILE A 1 85 ? -3.076 -0.123 -20.694 1.00 56.28 85 ILE A N 1
ATOM 649 C CA . ILE A 1 85 ? -2.599 0.491 -19.433 1.00 56.28 85 ILE A CA 1
ATOM 650 C C . ILE A 1 85 ? -3.245 -0.154 -18.192 1.00 56.28 85 ILE A C 1
ATOM 652 O O . ILE A 1 85 ? -2.719 -0.052 -17.085 1.00 56.28 85 ILE A O 1
ATOM 656 N N . LYS A 1 86 ? -4.390 -0.833 -18.355 1.00 55.31 86 LYS A N 1
ATOM 657 C CA . LYS A 1 86 ? -5.056 -1.534 -17.257 1.00 55.31 86 LYS A CA 1
ATOM 658 C C . LYS A 1 86 ? -4.234 -2.712 -16.724 1.00 55.31 86 LYS A C 1
ATOM 660 O O . LYS A 1 86 ? -4.448 -3.062 -15.563 1.00 55.31 86 LYS A O 1
ATOM 665 N N . ASP A 1 87 ? -3.301 -3.231 -17.517 1.00 53.97 87 ASP A N 1
ATOM 666 C CA . ASP A 1 87 ? -2.492 -4.413 -17.206 1.00 53.97 87 ASP A CA 1
ATOM 667 C C . ASP A 1 87 ? -1.158 -4.049 -16.535 1.00 53.97 87 ASP A C 1
ATOM 669 O O . ASP A 1 87 ? -0.439 -4.917 -16.051 1.00 53.97 87 ASP A O 1
ATOM 673 N N . LEU A 1 88 ? -0.851 -2.751 -16.426 1.00 56.66 88 LEU A N 1
ATOM 674 C CA . LEU A 1 88 ? 0.271 -2.276 -15.627 1.00 56.66 88 LEU A CA 1
ATOM 675 C C . LEU A 1 88 ? -0.057 -2.408 -14.131 1.00 56.66 88 LEU A C 1
ATOM 677 O O . LEU A 1 88 ? -1.043 -1.848 -13.628 1.00 56.66 88 LEU A O 1
ATOM 681 N N . TYR A 1 89 ? 0.794 -3.143 -13.413 1.00 60.59 89 TYR A N 1
ATOM 682 C CA . TYR A 1 89 ? 0.752 -3.281 -11.958 1.00 60.59 89 TYR A CA 1
ATOM 683 C C . TYR A 1 89 ? 1.342 -2.029 -11.297 1.00 60.59 89 TYR A C 1
ATOM 685 O O . TYR A 1 89 ? 2.504 -1.984 -10.911 1.00 60.59 89 TYR A O 1
ATOM 693 N N . TRP A 1 90 ? 0.537 -0.970 -11.226 1.00 67.75 90 TRP A N 1
ATOM 694 C CA . TRP A 1 90 ? 0.875 0.247 -10.490 1.00 67.75 90 TRP A CA 1
ATOM 695 C C . TRP A 1 90 ? 0.216 0.248 -9.117 1.00 67.75 90 TRP A C 1
ATOM 697 O O . TRP A 1 90 ? -0.990 0.013 -9.001 1.00 67.75 90 TRP A O 1
ATOM 707 N N . ASP A 1 91 ? 1.003 0.614 -8.111 1.00 82.06 91 ASP A N 1
ATOM 708 C CA . ASP A 1 91 ? 0.552 0.850 -6.739 1.00 82.06 91 ASP A CA 1
ATOM 709 C C . ASP A 1 91 ? -0.533 1.935 -6.671 1.00 82.06 91 ASP A C 1
ATOM 711 O O . ASP A 1 91 ? -1.501 1.832 -5.914 1.00 82.06 91 ASP A O 1
ATOM 715 N N . ILE A 1 92 ? -0.405 2.964 -7.512 1.00 81.19 92 ILE A N 1
ATOM 716 C CA . ILE A 1 92 ? -1.382 4.039 -7.675 1.00 81.19 92 ILE A CA 1
ATOM 717 C C . ILE A 1 92 ? -1.587 4.287 -9.169 1.00 81.19 92 ILE A C 1
ATOM 719 O O . ILE A 1 92 ? -0.625 4.481 -9.911 1.00 81.19 92 ILE A O 1
ATOM 723 N N . ARG A 1 93 ? -2.843 4.289 -9.624 1.00 77.00 93 ARG A N 1
ATOM 724 C CA . ARG A 1 93 ? -3.194 4.362 -11.045 1.00 77.00 93 ARG A CA 1
ATOM 725 C C . ARG A 1 93 ? -4.109 5.549 -11.363 1.00 77.00 93 ARG A C 1
ATOM 727 O O . ARG A 1 93 ? -5.221 5.596 -10.843 1.00 77.00 93 ARG A O 1
ATOM 734 N N . PRO A 1 94 ? -3.718 6.473 -12.257 1.00 72.94 94 PRO A N 1
ATOM 735 C CA . PRO A 1 94 ? -4.635 7.475 -12.782 1.00 72.94 94 PRO A CA 1
ATOM 736 C C . PRO A 1 94 ? -5.699 6.826 -13.679 1.00 72.94 94 PRO A C 1
ATOM 738 O O . PRO A 1 94 ? -5.421 5.890 -14.435 1.00 72.94 94 PRO A O 1
ATOM 741 N N . LYS A 1 95 ? -6.920 7.354 -13.606 1.00 63.41 95 LYS A N 1
ATOM 742 C CA . LYS A 1 95 ? -8.093 6.950 -14.388 1.00 63.41 95 LYS A CA 1
ATOM 743 C C . LYS A 1 95 ? -8.664 8.149 -15.142 1.00 63.41 95 LYS A C 1
ATOM 745 O O . LYS A 1 95 ? -9.643 8.741 -14.680 1.00 63.41 95 LYS A O 1
ATOM 750 N N . PRO A 1 96 ? -8.069 8.532 -16.289 1.00 58.88 96 PRO A N 1
ATOM 751 C CA . PRO A 1 96 ? -8.518 9.684 -17.070 1.00 58.88 96 PRO A CA 1
ATOM 752 C C . PRO A 1 96 ? -9.998 9.615 -17.450 1.00 58.88 96 PRO A C 1
ATOM 754 O O . PRO A 1 96 ? -10.676 10.635 -17.449 1.00 58.88 96 PRO A O 1
ATOM 757 N N . GLU A 1 97 ? -10.517 8.412 -17.710 1.00 53.00 97 GLU A N 1
ATOM 758 C CA . GLU A 1 97 ? -11.920 8.188 -18.062 1.00 53.00 97 GLU A CA 1
ATOM 759 C C . GLU A 1 97 ? -12.908 8.566 -16.945 1.00 53.00 97 GLU A C 1
ATOM 761 O O . GLU A 1 97 ? -14.066 8.866 -17.227 1.00 53.00 97 GLU A O 1
ATOM 766 N N . PHE A 1 98 ? -12.450 8.578 -15.691 1.00 45.97 98 PHE A N 1
ATOM 767 C CA . PHE A 1 98 ? -13.253 8.928 -14.519 1.00 45.97 98 PHE A CA 1
ATOM 768 C C . PHE A 1 98 ? -12.771 10.206 -13.823 1.00 45.97 98 PHE A C 1
ATOM 770 O O . PHE A 1 98 ? -13.429 10.673 -12.898 1.00 45.97 98 PHE A O 1
ATOM 777 N N . GLY A 1 99 ? -11.637 10.776 -14.246 1.00 64.38 99 GLY A N 1
ATOM 778 C CA . GLY A 1 99 ? -11.002 11.903 -13.562 1.00 64.38 99 GLY A CA 1
ATOM 779 C C . GLY A 1 99 ? -10.539 11.559 -12.143 1.00 64.38 99 GLY A C 1
ATOM 780 O O . GLY A 1 99 ? -10.563 12.422 -11.271 1.00 64.38 99 GLY A O 1
ATOM 781 N N . THR A 1 100 ? -10.161 10.302 -11.889 1.00 65.25 100 THR A N 1
ATOM 782 C CA . THR A 1 100 ? -9.800 9.819 -10.547 1.00 65.25 100 THR A CA 1
ATOM 783 C C . THR A 1 100 ? -8.391 9.239 -10.485 1.00 65.25 100 THR A C 1
ATOM 785 O O . THR A 1 100 ? -7.736 8.995 -11.500 1.00 65.25 100 THR A O 1
ATOM 788 N N . VAL A 1 101 ? -7.924 9.008 -9.258 1.00 74.81 101 VAL A N 1
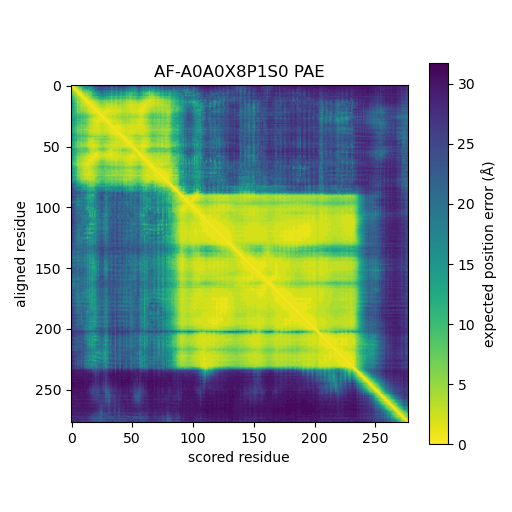ATOM 789 C CA . VAL A 1 101 ? -6.723 8.232 -8.947 1.00 74.81 101 VAL A CA 1
ATOM 790 C C . VAL A 1 101 ? -7.147 7.032 -8.102 1.00 74.81 101 VAL A C 1
ATOM 792 O O . VAL A 1 101 ? -7.892 7.173 -7.136 1.00 74.81 101 VAL A O 1
ATOM 795 N N . GLU A 1 102 ? -6.694 5.845 -8.481 1.00 76.44 102 GLU A N 1
ATOM 796 C CA . GLU A 1 102 ? -7.026 4.570 -7.851 1.00 76.44 102 GLU A CA 1
ATOM 797 C C . GLU A 1 102 ? -5.825 4.061 -7.045 1.00 76.44 102 GLU A C 1
ATOM 799 O O . GLU A 1 102 ? -4.759 3.817 -7.609 1.00 76.44 102 GLU A O 1
ATOM 804 N N . ILE A 1 103 ? -5.991 3.880 -5.734 1.00 80.31 103 ILE A N 1
ATOM 805 C CA . ILE A 1 103 ? -4.958 3.326 -4.846 1.00 80.31 103 ILE A CA 1
ATOM 806 C C . ILE A 1 103 ? -5.139 1.806 -4.778 1.00 80.31 103 ILE A C 1
ATOM 808 O O . ILE A 1 103 ? -6.218 1.332 -4.427 1.00 80.31 103 ILE A O 1
ATOM 812 N N . ARG A 1 104 ? -4.093 1.043 -5.112 1.00 82.75 104 ARG A N 1
ATOM 813 C CA . ARG A 1 104 ? -4.148 -0.421 -5.297 1.00 82.75 104 ARG A CA 1
ATOM 814 C C . ARG A 1 104 ? -3.147 -1.198 -4.436 1.00 82.75 104 ARG A C 1
ATOM 816 O O . ARG A 1 104 ? -2.963 -2.389 -4.649 1.00 82.75 104 ARG A O 1
ATOM 823 N N . VAL A 1 105 ? -2.533 -0.544 -3.451 1.00 87.62 105 VAL A N 1
ATOM 824 C CA . VAL A 1 105 ? -1.546 -1.157 -2.536 1.00 87.62 105 VAL A CA 1
ATOM 825 C C . VAL A 1 105 ? -2.162 -1.947 -1.379 1.00 87.62 105 VAL A C 1
ATOM 827 O O . VAL A 1 105 ? -1.445 -2.590 -0.617 1.00 87.62 105 VAL A O 1
ATOM 830 N N . CYS A 1 106 ? -3.472 -1.837 -1.166 1.00 80.38 106 CYS A N 1
ATOM 831 C CA . CYS A 1 106 ? -4.119 -2.384 0.020 1.00 80.38 106 CYS A CA 1
ATOM 832 C C . CYS A 1 106 ? -4.570 -3.834 -0.185 1.00 80.38 106 CYS A C 1
ATOM 834 O O . CYS A 1 106 ? -5.300 -4.128 -1.131 1.00 80.38 106 CYS A O 1
ATOM 836 N N . ASP A 1 107 ? -4.239 -4.698 0.776 1.00 85.88 107 ASP A N 1
ATOM 837 C CA . ASP A 1 107 ? -4.946 -5.964 0.977 1.00 85.88 107 ASP A CA 1
ATOM 838 C C . ASP A 1 107 ? -6.406 -5.706 1.391 1.00 85.88 107 ASP A C 1
ATOM 840 O O . ASP A 1 107 ? -6.743 -4.648 1.934 1.00 85.88 107 ASP A O 1
ATOM 844 N N . THR A 1 108 ? -7.277 -6.698 1.184 1.00 79.75 108 THR A N 1
ATOM 845 C CA . THR A 1 108 ? -8.664 -6.630 1.669 1.00 79.75 108 THR A CA 1
ATOM 846 C C . THR A 1 108 ? -8.690 -6.704 3.202 1.00 79.75 108 THR A C 1
ATOM 848 O O . THR A 1 108 ? -8.186 -7.683 3.759 1.00 79.75 108 THR A O 1
ATOM 851 N N . PRO A 1 109 ? -9.277 -5.715 3.900 1.00 81.25 109 PRO A N 1
ATOM 852 C CA . PRO A 1 109 ? -9.358 -5.736 5.358 1.00 81.25 109 PRO A CA 1
ATOM 853 C C . PRO A 1 109 ? -10.274 -6.831 5.908 1.00 81.25 109 PRO A C 1
ATOM 855 O O . PRO A 1 109 ? -11.157 -7.324 5.211 1.00 81.25 109 PRO A O 1
ATOM 858 N N . LEU A 1 110 ? -10.124 -7.159 7.195 1.00 83.75 110 LEU A N 1
ATOM 859 C CA . LEU A 1 110 ? -10.963 -8.171 7.855 1.00 83.75 110 LEU A CA 1
ATOM 860 C C . LEU A 1 110 ? -12.419 -7.742 8.090 1.00 83.75 110 LEU A C 1
ATOM 862 O O . LEU A 1 110 ? -13.258 -8.609 8.324 1.00 83.75 110 LEU A O 1
ATOM 866 N N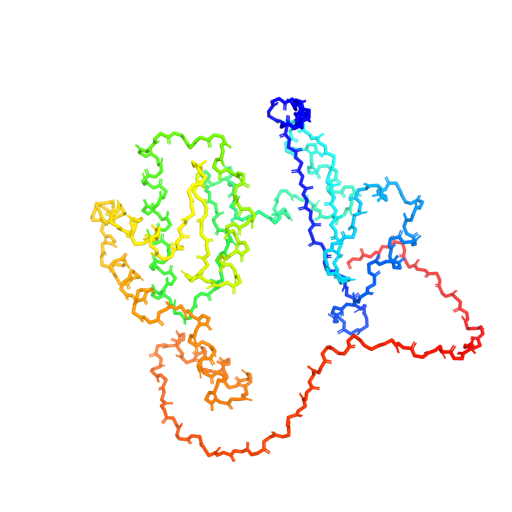 . THR A 1 111 ? -12.728 -6.442 8.050 1.00 80.88 111 THR A N 1
ATOM 867 C CA . THR A 1 111 ? -14.096 -5.931 8.228 1.00 80.88 111 THR A CA 1
ATOM 868 C C . THR A 1 111 ? -14.408 -4.777 7.277 1.00 80.88 111 THR A C 1
ATOM 870 O O . THR A 1 111 ? -13.512 -4.067 6.806 1.00 80.88 111 THR A O 1
ATOM 873 N N . VAL A 1 112 ? -15.701 -4.558 7.025 1.00 78.06 112 VAL A N 1
ATOM 874 C CA . VAL A 1 112 ? -16.188 -3.446 6.194 1.00 78.06 112 VAL A CA 1
ATOM 875 C C . VAL A 1 112 ? -15.886 -2.101 6.855 1.00 78.06 112 VAL A C 1
ATOM 877 O O . VAL A 1 112 ? -15.472 -1.163 6.179 1.00 78.06 112 VAL A O 1
ATOM 880 N N . GLU A 1 113 ? -16.006 -2.009 8.180 1.00 83.06 113 GLU A N 1
ATOM 881 C CA . GLU A 1 113 ? -15.693 -0.796 8.940 1.00 83.06 113 GLU A CA 1
ATOM 882 C C . GLU A 1 113 ? -14.235 -0.390 8.733 1.00 83.06 113 GLU A C 1
ATOM 884 O O . GLU A 1 113 ? -13.953 0.787 8.503 1.00 83.06 113 GLU A O 1
ATOM 889 N N . ARG A 1 114 ? -13.304 -1.356 8.743 1.00 83.31 114 ARG A N 1
ATOM 890 C CA . ARG A 1 114 ? -11.897 -1.077 8.447 1.00 83.31 114 ARG A CA 1
ATOM 891 C C . ARG A 1 114 ? -11.708 -0.593 7.013 1.00 83.31 114 ARG A C 1
ATOM 893 O O . ARG A 1 114 ? -10.947 0.349 6.798 1.00 83.31 114 ARG A O 1
ATOM 900 N N . ALA A 1 115 ? -12.390 -1.198 6.043 1.00 77.81 115 ALA A N 1
ATOM 901 C CA . ALA A 1 115 ? -12.333 -0.740 4.656 1.00 77.81 115 ALA A CA 1
ATOM 902 C C . ALA A 1 115 ? -12.819 0.715 4.519 1.00 77.81 115 ALA A C 1
ATOM 904 O O . ALA A 1 115 ? -12.137 1.531 3.898 1.00 77.81 115 ALA A O 1
ATOM 905 N N . CYS A 1 116 ? -13.928 1.078 5.172 1.00 81.25 116 CYS A N 1
ATOM 906 C CA . CYS A 1 116 ? -14.425 2.456 5.212 1.00 81.25 116 CYS A CA 1
ATOM 907 C C . CYS A 1 116 ? -13.436 3.417 5.889 1.00 81.25 116 CYS A C 1
ATOM 909 O O . CYS A 1 116 ? -13.191 4.507 5.378 1.00 81.25 116 CYS A O 1
ATOM 911 N N . GLN A 1 117 ? -12.820 3.009 7.000 1.00 88.50 117 GLN A N 1
ATOM 912 C CA . GLN A 1 117 ? -11.790 3.798 7.683 1.00 88.50 117 GLN A CA 1
ATOM 913 C C . GLN A 1 117 ? -10.565 4.059 6.793 1.00 88.50 117 GLN A C 1
ATOM 915 O O . GLN A 1 117 ? -10.048 5.175 6.762 1.00 88.50 117 GLN A O 1
ATOM 920 N N . MET A 1 118 ? -10.102 3.047 6.053 1.00 86.19 118 MET A N 1
ATOM 921 C CA . MET A 1 118 ? -8.992 3.187 5.106 1.00 86.19 118 MET A CA 1
ATOM 922 C C . MET A 1 118 ? -9.360 4.090 3.924 1.00 86.19 118 MET A C 1
ATOM 924 O O . MET A 1 118 ? -8.534 4.893 3.493 1.00 86.19 118 MET A O 1
ATOM 928 N N . ALA A 1 119 ? -10.603 4.018 3.440 1.00 81.69 119 ALA A N 1
ATOM 929 C CA . ALA A 1 119 ? -11.105 4.922 2.408 1.00 81.69 119 ALA A CA 1
ATOM 930 C C . ALA A 1 119 ? -11.161 6.380 2.900 1.00 81.69 119 ALA A C 1
ATOM 932 O O . ALA A 1 119 ? -10.689 7.276 2.200 1.00 81.69 119 ALA A O 1
ATOM 933 N N . ALA A 1 120 ? -11.649 6.621 4.123 1.00 84.62 120 ALA A N 1
ATOM 934 C CA . ALA A 1 120 ? -11.634 7.946 4.745 1.00 84.62 120 ALA A CA 1
ATOM 935 C C . ALA A 1 120 ? -10.202 8.481 4.912 1.00 84.62 120 ALA A C 1
ATOM 937 O O . ALA A 1 120 ? -9.935 9.648 4.633 1.00 84.62 120 ALA A O 1
ATOM 938 N N . PHE A 1 121 ? -9.259 7.620 5.309 1.00 94.75 121 PHE A N 1
ATOM 939 C CA . PHE A 1 121 ? -7.841 7.975 5.391 1.00 94.75 121 PHE A CA 1
ATOM 940 C C . PHE A 1 121 ? -7.279 8.389 4.029 1.00 94.75 121 PHE A C 1
ATOM 942 O O . PHE A 1 121 ? -6.633 9.429 3.930 1.00 94.75 121 PHE A O 1
ATOM 949 N N . ALA A 1 122 ? -7.549 7.612 2.978 1.00 88.88 122 ALA A N 1
ATOM 950 C CA . ALA A 1 122 ? -7.114 7.928 1.621 1.00 88.88 122 ALA A CA 1
ATOM 951 C C . ALA A 1 122 ? -7.709 9.253 1.115 1.00 88.88 122 ALA A C 1
ATOM 953 O O . ALA A 1 122 ? -6.992 10.059 0.525 1.00 88.88 122 ALA A O 1
ATOM 954 N N . GLN A 1 123 ? -8.993 9.509 1.389 1.00 87.69 123 GLN A N 1
ATOM 955 C CA . GLN A 1 123 ? -9.659 10.758 1.017 1.00 87.69 123 GLN A CA 1
ATOM 956 C C . GLN A 1 123 ? -9.054 11.964 1.747 1.00 87.69 123 GLN A C 1
ATOM 958 O O . GLN A 1 123 ? -8.701 12.955 1.107 1.00 87.69 123 GLN A O 1
ATOM 963 N N . ALA A 1 124 ? -8.896 11.876 3.070 1.00 92.62 124 ALA A N 1
ATOM 964 C CA . ALA A 1 124 ? -8.292 12.942 3.863 1.00 92.62 124 ALA A CA 1
ATOM 965 C C . ALA A 1 124 ? -6.838 13.201 3.438 1.00 92.62 124 ALA A C 1
ATOM 967 O O . ALA A 1 124 ? -6.417 14.352 3.354 1.00 92.62 124 ALA A O 1
ATOM 968 N N . LEU A 1 125 ? -6.083 12.146 3.112 1.00 95.00 125 LEU A N 1
ATOM 969 C CA . LEU A 1 125 ? -4.723 12.267 2.595 1.00 95.00 125 LEU A CA 1
ATOM 970 C C . LEU A 1 125 ? -4.690 12.971 1.237 1.00 95.00 125 LEU A C 1
ATOM 972 O O . LEU A 1 125 ? -3.868 13.860 1.052 1.00 95.00 125 LEU A O 1
ATOM 976 N N . ALA A 1 126 ? -5.590 12.630 0.314 1.00 88.19 126 ALA A N 1
ATOM 977 C CA . ALA A 1 126 ? -5.674 13.305 -0.978 1.00 88.19 126 ALA A CA 1
ATOM 978 C C . ALA A 1 126 ? -5.956 14.808 -0.813 1.00 88.19 126 ALA A C 1
ATOM 980 O O . ALA A 1 126 ? -5.264 15.629 -1.408 1.00 88.19 126 ALA A O 1
ATOM 981 N N . VAL A 1 127 ? -6.913 15.177 0.048 1.00 89.38 127 VAL A N 1
ATOM 982 C CA . VAL A 1 127 ? -7.228 16.588 0.330 1.00 89.38 127 VAL A CA 1
ATOM 983 C C . VAL A 1 127 ? -6.056 17.305 0.999 1.00 89.38 127 VAL A C 1
ATOM 985 O O . VAL A 1 127 ? -5.770 18.445 0.641 1.00 89.38 127 VAL A O 1
ATOM 988 N N . LEU A 1 128 ? -5.365 16.655 1.943 1.00 95.56 128 LEU A N 1
ATOM 989 C CA . LEU A 1 128 ? -4.171 17.216 2.576 1.00 95.56 128 LEU A CA 1
ATOM 990 C C . LEU A 1 128 ? -3.078 17.495 1.536 1.00 95.56 128 LEU A C 1
ATOM 992 O O . LEU A 1 128 ? -2.556 18.602 1.496 1.00 95.56 128 LEU A O 1
ATOM 996 N N . LEU A 1 129 ? -2.786 16.530 0.659 1.00 90.81 129 LEU A N 1
ATOM 997 C CA . LEU A 1 129 ? -1.768 16.673 -0.386 1.00 90.81 129 LEU A CA 1
ATOM 998 C C . LEU A 1 129 ? -2.119 17.765 -1.405 1.00 90.81 129 LEU A C 1
ATOM 1000 O O . LEU A 1 129 ? -1.229 18.465 -1.861 1.00 90.81 129 LEU A O 1
ATOM 1004 N N . MET A 1 130 ? -3.403 17.971 -1.720 1.00 88.56 130 MET A N 1
ATOM 1005 C CA . MET A 1 130 ? -3.838 19.078 -2.590 1.00 88.56 130 MET A CA 1
ATOM 1006 C C . MET A 1 130 ? -3.639 20.469 -1.966 1.00 88.56 130 MET A C 1
ATOM 1008 O O . MET A 1 130 ? -3.727 21.469 -2.677 1.00 88.56 130 MET A O 1
ATOM 1012 N N . ARG A 1 131 ? -3.445 20.551 -0.644 1.00 93.25 131 ARG A N 1
ATOM 1013 C CA . ARG A 1 131 ? -3.203 21.805 0.091 1.00 93.25 131 ARG A CA 1
ATOM 1014 C C . ARG A 1 131 ? -1.720 22.067 0.338 1.00 93.25 131 ARG A C 1
ATOM 1016 O O . ARG A 1 131 ? -1.381 23.143 0.822 1.00 93.25 131 ARG A O 1
ATOM 1023 N N . GLU A 1 132 ? -0.870 21.084 0.076 1.00 91.38 132 GLU A N 1
ATOM 1024 C CA . GLU A 1 132 ? 0.563 21.150 0.330 1.00 91.38 132 GLU A CA 1
ATOM 1025 C C . GLU A 1 132 ? 1.329 21.452 -0.949 1.00 91.38 132 GLU A C 1
ATOM 1027 O O . GLU A 1 132 ? 0.835 21.241 -2.056 1.00 91.38 132 GLU A O 1
ATOM 1032 N N . ASP A 1 133 ? 2.542 21.972 -0.779 1.00 89.62 133 ASP A N 1
ATOM 1033 C CA . ASP A 1 133 ? 3.456 22.158 -1.896 1.00 89.62 133 ASP A CA 1
ATOM 1034 C C . ASP A 1 133 ? 3.851 20.802 -2.493 1.00 89.62 133 ASP A C 1
ATOM 1036 O O . ASP A 1 133 ? 3.899 19.779 -1.797 1.00 89.62 133 ASP A O 1
ATOM 1040 N N . ASP A 1 134 ? 4.188 20.815 -3.783 1.00 85.62 134 ASP A N 1
ATOM 1041 C CA . ASP A 1 134 ? 4.662 19.623 -4.473 1.00 85.62 134 ASP A CA 1
ATOM 1042 C C . ASP A 1 134 ? 5.864 19.003 -3.734 1.00 85.62 134 ASP A C 1
ATOM 1044 O O . ASP A 1 134 ? 6.766 19.713 -3.264 1.00 85.62 134 ASP A O 1
ATOM 1048 N N . PRO A 1 135 ? 5.912 17.664 -3.613 1.00 84.00 135 PRO A N 1
ATOM 1049 C CA . PRO A 1 135 ? 7.008 17.002 -2.930 1.00 84.00 135 PRO A CA 1
ATOM 1050 C C . PRO A 1 135 ? 8.322 17.243 -3.676 1.00 84.00 135 PRO A C 1
ATOM 1052 O O . PRO A 1 135 ? 8.366 17.303 -4.902 1.00 84.00 135 PRO A O 1
ATOM 1055 N N . SER A 1 136 ? 9.432 17.295 -2.937 1.00 84.25 136 SER A N 1
ATOM 1056 C CA . SER A 1 136 ? 10.756 17.362 -3.564 1.00 84.25 136 SER A CA 1
ATOM 1057 C C . SER A 1 136 ? 11.005 16.142 -4.458 1.00 84.25 136 SER A C 1
ATOM 1059 O O . SER A 1 136 ? 10.620 15.034 -4.076 1.00 84.25 136 SER A O 1
ATOM 1061 N N . ASP A 1 137 ? 11.798 16.294 -5.520 1.00 81.19 137 ASP A N 1
ATOM 1062 C CA . ASP A 1 137 ? 12.198 15.200 -6.427 1.00 81.19 137 ASP A CA 1
ATOM 1063 C C . ASP A 1 137 ? 12.784 13.971 -5.704 1.00 81.19 137 ASP A C 1
ATOM 1065 O O . ASP A 1 137 ? 12.701 12.837 -6.175 1.00 81.19 137 ASP A O 1
ATOM 1069 N N . LYS A 1 138 ? 13.354 14.174 -4.509 1.00 81.75 138 LYS A N 1
ATOM 1070 C CA . LYS A 1 138 ? 13.933 13.115 -3.671 1.00 81.75 138 LYS A CA 1
ATOM 1071 C C . LYS A 1 138 ? 12.900 12.203 -3.010 1.00 81.75 138 LYS A C 1
ATOM 1073 O O . LYS A 1 138 ? 13.279 11.151 -2.497 1.00 81.75 138 LYS A O 1
ATOM 1078 N N . ALA A 1 139 ? 11.619 12.573 -3.002 1.00 80.69 139 ALA A N 1
ATOM 1079 C CA . ALA A 1 139 ? 10.574 11.831 -2.299 1.00 80.69 139 ALA A CA 1
ATOM 1080 C C . ALA A 1 139 ? 10.445 10.381 -2.788 1.00 80.69 139 ALA A C 1
ATOM 1082 O O . ALA A 1 139 ? 10.193 9.477 -1.992 1.00 80.69 139 ALA A O 1
ATOM 1083 N N . TRP A 1 140 ? 10.708 10.150 -4.075 1.00 82.62 140 TRP A N 1
ATOM 1084 C CA . TRP A 1 140 ? 10.615 8.833 -4.700 1.00 82.62 140 TRP A CA 1
ATOM 1085 C C . TRP A 1 140 ? 11.829 7.934 -4.447 1.00 82.62 140 TRP A C 1
ATOM 1087 O O . TRP A 1 140 ? 11.705 6.713 -4.521 1.00 82.62 140 TRP A O 1
ATOM 1097 N N . LEU A 1 141 ? 12.992 8.494 -4.094 1.00 84.62 141 LEU A N 1
ATOM 1098 C CA . LEU A 1 141 ? 14.247 7.733 -3.978 1.00 84.62 141 LEU A CA 1
ATOM 1099 C C . LEU A 1 141 ? 14.165 6.611 -2.936 1.00 84.62 141 LEU A C 1
ATOM 1101 O O . LEU A 1 141 ? 14.716 5.529 -3.127 1.00 84.62 141 LEU A O 1
ATOM 1105 N N . SER A 1 142 ? 13.450 6.859 -1.839 1.00 87.94 142 SER A N 1
ATOM 1106 C CA . SER A 1 142 ? 13.283 5.891 -0.753 1.00 87.94 142 SER A CA 1
ATOM 1107 C C . SER A 1 142 ? 12.058 4.991 -0.930 1.00 87.94 142 SER A C 1
ATOM 1109 O O . SER A 1 142 ? 11.826 4.136 -0.075 1.00 87.94 142 SER A O 1
ATOM 1111 N N . TYR A 1 143 ? 11.280 5.152 -2.009 1.00 88.50 143 TYR A N 1
ATOM 1112 C CA . TYR A 1 143 ? 9.988 4.486 -2.185 1.00 88.50 143 TYR A CA 1
ATOM 1113 C C . TYR A 1 143 ? 10.090 2.963 -2.073 1.00 88.50 143 TYR A C 1
ATOM 1115 O O . TYR A 1 143 ? 9.494 2.393 -1.164 1.00 88.50 143 TYR A O 1
ATOM 1123 N N . ARG A 1 144 ? 10.905 2.303 -2.916 1.00 85.38 144 ARG A N 1
ATOM 1124 C CA . ARG A 1 144 ? 11.045 0.828 -2.914 1.00 85.38 144 ARG A CA 1
ATOM 1125 C C . ARG A 1 144 ? 11.484 0.292 -1.547 1.00 85.38 144 ARG A C 1
ATOM 1127 O O . ARG A 1 144 ? 10.949 -0.702 -1.064 1.00 85.38 144 ARG A O 1
ATOM 1134 N N . SER A 1 145 ? 12.420 0.980 -0.892 1.00 88.75 145 SER A N 1
ATOM 1135 C CA . SER A 1 145 ? 12.908 0.600 0.440 1.00 88.75 145 SER A CA 1
ATOM 1136 C C . SER A 1 145 ? 11.822 0.746 1.510 1.00 88.75 145 SER A C 1
ATOM 1138 O O . SER A 1 145 ? 11.590 -0.178 2.290 1.00 88.75 145 SER A O 1
ATOM 1140 N N . ASN A 1 146 ? 11.104 1.871 1.517 1.00 94.06 146 ASN A N 1
ATOM 1141 C CA . ASN A 1 146 ? 9.992 2.121 2.435 1.00 94.06 146 ASN A CA 1
ATOM 1142 C C . ASN A 1 146 ? 8.836 1.141 2.202 1.00 94.06 146 ASN A C 1
ATOM 1144 O O . ASN A 1 146 ? 8.269 0.627 3.167 1.00 94.06 146 ASN A O 1
ATOM 1148 N N . HIS A 1 147 ? 8.527 0.844 0.939 1.00 92.44 147 HIS A N 1
ATOM 1149 C CA . HIS A 1 147 ? 7.517 -0.130 0.547 1.00 92.44 147 HIS A CA 1
ATOM 1150 C C . HIS A 1 147 ? 7.876 -1.524 1.076 1.00 92.44 147 HIS A C 1
ATOM 1152 O O . HIS A 1 147 ? 7.103 -2.113 1.828 1.00 92.44 147 HIS A O 1
ATOM 1158 N N . PHE A 1 148 ? 9.104 -1.999 0.831 1.00 90.81 148 PHE A N 1
ATOM 1159 C CA . PHE A 1 148 ? 9.590 -3.263 1.393 1.00 90.81 148 PHE A CA 1
ATOM 1160 C C . PHE A 1 148 ? 9.498 -3.292 2.925 1.00 90.81 148 PHE A C 1
ATOM 1162 O O . PHE A 1 148 ? 9.046 -4.280 3.507 1.00 90.81 148 PHE A O 1
ATOM 1169 N N . GLN A 1 149 ? 9.902 -2.211 3.600 1.00 95.12 149 GLN A N 1
ATOM 1170 C CA . GLN A 1 149 ? 9.835 -2.117 5.059 1.00 95.12 149 GLN A CA 1
ATOM 1171 C C . GLN A 1 149 ? 8.394 -2.222 5.576 1.00 95.12 149 GLN A C 1
ATOM 1173 O O . GLN A 1 149 ? 8.149 -2.941 6.550 1.00 95.12 149 GLN A O 1
ATOM 1178 N N . ALA A 1 150 ? 7.444 -1.563 4.909 1.00 93.81 150 ALA A N 1
ATOM 1179 C CA . ALA A 1 150 ? 6.025 -1.639 5.232 1.00 93.81 150 ALA A CA 1
ATOM 1180 C C . ALA A 1 150 ? 5.459 -3.049 4.988 1.00 93.81 150 ALA A C 1
ATOM 1182 O O . ALA A 1 150 ? 4.850 -3.618 5.893 1.00 93.81 150 ALA A O 1
ATOM 1183 N N . CYS A 1 151 ? 5.723 -3.665 3.832 1.00 91.81 151 CYS A N 1
ATOM 1184 C CA . CYS A 1 151 ? 5.249 -5.017 3.520 1.00 91.81 151 CYS A CA 1
ATOM 1185 C C . CYS A 1 151 ? 5.830 -6.066 4.481 1.00 91.81 151 CYS A C 1
ATOM 1187 O O . CYS A 1 151 ? 5.121 -6.938 4.987 1.00 91.81 151 CYS A O 1
ATOM 1189 N N . ARG A 1 152 ? 7.135 -5.986 4.773 1.00 91.19 152 ARG A N 1
ATOM 1190 C CA . ARG A 1 152 ? 7.838 -7.018 5.544 1.00 91.19 152 ARG A CA 1
ATOM 1191 C C . ARG A 1 152 ? 7.644 -6.890 7.051 1.00 91.19 152 ARG A C 1
ATOM 1193 O O . ARG A 1 152 ? 7.590 -7.915 7.741 1.00 91.19 152 ARG A O 1
ATOM 1200 N N . PHE A 1 153 ? 7.604 -5.666 7.572 1.00 91.62 153 PHE A N 1
ATOM 1201 C CA . PHE A 1 153 ? 7.611 -5.393 9.015 1.00 91.62 153 PHE A CA 1
ATOM 1202 C C . PHE A 1 153 ? 6.366 -4.634 9.495 1.00 91.62 153 PHE A C 1
ATOM 1204 O O . PHE A 1 153 ? 6.216 -4.391 10.698 1.00 91.62 153 PHE A O 1
ATOM 1211 N N . GLY A 1 154 ? 5.448 -4.283 8.592 1.00 91.50 154 GLY A N 1
ATOM 1212 C CA . GLY A 1 154 ? 4.267 -3.490 8.913 1.00 91.50 154 GLY A CA 1
ATOM 1213 C C . GLY A 1 154 ? 4.650 -2.149 9.535 1.00 91.50 154 GLY A C 1
ATOM 1214 O O . GLY A 1 154 ? 5.669 -1.545 9.210 1.00 91.50 154 GLY A O 1
ATOM 1215 N N . LEU A 1 155 ? 3.874 -1.722 10.531 1.00 91.56 155 LEU A N 1
ATOM 1216 C CA . LEU A 1 155 ? 4.096 -0.465 11.257 1.00 91.56 155 LEU A CA 1
ATOM 1217 C C . LEU A 1 155 ? 5.423 -0.417 12.039 1.00 91.56 155 LEU A C 1
ATOM 1219 O O . LEU A 1 155 ? 5.846 0.653 12.473 1.00 91.56 155 LEU A O 1
ATOM 1223 N N . GLN A 1 156 ? 6.087 -1.559 12.240 1.00 91.06 156 GLN A N 1
ATOM 1224 C CA . GLN A 1 156 ? 7.392 -1.612 12.905 1.00 91.06 156 GLN A CA 1
ATOM 1225 C C . GLN A 1 156 ? 8.565 -1.365 11.951 1.00 91.06 156 GLN A C 1
ATOM 1227 O O . GLN A 1 156 ? 9.691 -1.237 12.431 1.00 91.06 156 GLN A O 1
ATOM 1232 N N . GLY A 1 157 ? 8.309 -1.292 10.642 1.00 93.75 157 GLY A N 1
ATOM 1233 C CA . GLY A 1 157 ? 9.321 -1.025 9.630 1.00 93.75 157 GLY A CA 1
ATOM 1234 C C . GLY A 1 157 ? 10.007 0.326 9.809 1.00 93.75 157 GLY A C 1
ATOM 1235 O O . GLY A 1 157 ? 9.484 1.256 10.437 1.00 93.75 157 GLY A O 1
ATOM 1236 N N . SER A 1 158 ? 11.205 0.427 9.244 1.00 95.38 158 SER A N 1
ATOM 1237 C CA . SER A 1 158 ? 11.904 1.701 9.129 1.00 95.38 158 SER A CA 1
ATOM 1238 C C . SER A 1 158 ? 11.338 2.499 7.956 1.00 95.38 158 SER A C 1
ATOM 1240 O O . SER A 1 158 ? 11.066 1.940 6.901 1.00 95.38 158 SER A O 1
ATOM 1242 N N . TYR A 1 159 ? 11.192 3.804 8.140 1.00 96.12 159 TYR A N 1
ATOM 1243 C CA . TYR A 1 159 ? 10.802 4.750 7.106 1.00 96.12 159 TYR A CA 1
ATOM 1244 C C . TYR A 1 159 ? 11.920 5.775 6.917 1.00 96.12 159 TYR A C 1
ATOM 1246 O O . TYR A 1 159 ? 12.487 6.258 7.901 1.00 96.12 159 TYR A O 1
ATOM 1254 N N . VAL A 1 160 ? 12.246 6.080 5.665 1.00 95.06 160 VAL A N 1
ATOM 1255 C CA . VAL A 1 160 ? 13.198 7.123 5.281 1.00 95.06 160 VAL A CA 1
ATOM 1256 C C . VAL A 1 160 ? 12.431 8.253 4.604 1.00 95.06 160 VAL A C 1
ATOM 1258 O O . VAL A 1 160 ? 11.766 8.029 3.593 1.00 95.06 160 VAL A O 1
ATOM 1261 N N . THR A 1 161 ? 12.506 9.454 5.165 1.00 91.81 161 THR A N 1
ATOM 1262 C CA . THR A 1 161 ? 11.860 10.658 4.625 1.00 91.81 161 THR A CA 1
ATOM 1263 C C . THR A 1 161 ? 12.584 11.188 3.382 1.00 91.81 161 THR A C 1
ATOM 1265 O O . THR A 1 161 ? 13.738 10.822 3.137 1.00 91.81 161 THR A O 1
ATOM 1268 N N . PRO A 1 162 ? 11.947 12.078 2.595 1.00 88.81 162 PRO A N 1
ATOM 1269 C CA . PRO A 1 162 ? 12.571 12.690 1.415 1.00 88.81 162 PRO A CA 1
ATOM 1270 C C . PRO A 1 162 ? 13.882 13.447 1.699 1.00 88.81 162 PRO A C 1
ATOM 1272 O O . PRO A 1 162 ? 14.757 13.521 0.839 1.00 88.81 162 PRO A O 1
ATOM 1275 N N . ASP A 1 163 ? 14.046 13.986 2.910 1.00 88.81 163 ASP A N 1
ATOM 1276 C CA . ASP A 1 163 ? 15.268 14.658 3.375 1.00 88.81 163 ASP A CA 1
ATOM 1277 C C . ASP A 1 163 ? 16.336 13.685 3.920 1.00 88.81 163 ASP A C 1
ATOM 1279 O O . ASP A 1 163 ? 17.414 14.110 4.333 1.00 88.81 163 ASP A O 1
ATOM 1283 N N . GLY A 1 164 ? 16.072 12.375 3.877 1.00 88.69 164 GLY A N 1
ATOM 1284 C CA . GLY A 1 164 ? 17.017 11.320 4.242 1.00 88.69 164 GLY A CA 1
ATOM 1285 C C . GLY A 1 164 ? 17.020 10.945 5.725 1.00 88.69 164 GLY A C 1
ATOM 1286 O O . GLY A 1 164 ? 17.836 10.115 6.135 1.00 88.69 164 GLY A O 1
ATOM 1287 N N . GLN A 1 165 ? 16.122 11.504 6.543 1.00 92.88 165 GLN A N 1
ATOM 1288 C CA . GLN A 1 165 ? 16.000 11.100 7.944 1.00 92.88 165 GLN A CA 1
ATOM 1289 C C . GLN A 1 165 ? 15.370 9.715 8.057 1.00 92.88 165 GLN A C 1
ATOM 1291 O O . GLN A 1 165 ? 14.454 9.352 7.322 1.00 92.88 165 GLN A O 1
ATOM 1296 N N . ARG A 1 166 ? 15.852 8.929 9.021 1.00 94.88 166 ARG A N 1
ATOM 1297 C CA . ARG A 1 166 ? 15.331 7.593 9.308 1.00 94.88 166 ARG A CA 1
ATOM 1298 C C . ARG A 1 166 ? 14.528 7.606 10.601 1.00 94.88 166 ARG A C 1
ATOM 1300 O O . ARG A 1 166 ? 15.046 7.973 11.651 1.00 94.88 166 ARG A O 1
ATOM 1307 N N . LEU A 1 167 ? 13.300 7.111 10.536 1.00 96.19 167 LEU A N 1
ATOM 1308 C CA . LEU A 1 167 ? 12.405 6.956 11.678 1.00 96.19 167 LEU A CA 1
ATOM 1309 C C . LEU A 1 167 ? 11.645 5.630 11.609 1.00 96.19 167 LEU A C 1
ATOM 1311 O O . LEU A 1 167 ? 11.808 4.839 10.676 1.00 96.19 167 LEU A O 1
ATOM 1315 N N . ARG A 1 168 ? 10.832 5.347 12.628 1.00 95.19 168 ARG A N 1
ATOM 1316 C CA . ARG A 1 168 ? 9.897 4.219 12.598 1.00 95.19 168 ARG A CA 1
ATOM 1317 C C . ARG A 1 168 ? 8.643 4.631 11.839 1.00 95.19 168 ARG A C 1
ATOM 1319 O O . ARG A 1 168 ? 8.123 5.724 12.063 1.00 95.19 168 ARG A O 1
ATOM 1326 N N . LEU A 1 169 ? 8.112 3.733 11.013 1.00 94.69 169 LEU A N 1
ATOM 1327 C CA . LEU A 1 169 ? 6.897 3.992 10.239 1.00 94.69 169 LEU A CA 1
ATOM 1328 C C . LEU A 1 169 ? 5.711 4.368 11.140 1.00 94.69 169 LEU A C 1
ATOM 1330 O O . LEU A 1 169 ? 4.963 5.283 10.820 1.00 94.69 169 LEU A O 1
ATOM 1334 N N . MET A 1 170 ? 5.575 3.727 12.303 1.00 93.75 170 MET A N 1
ATOM 1335 C CA . MET A 1 170 ? 4.536 4.064 13.284 1.00 93.75 170 MET A CA 1
ATOM 1336 C C . MET A 1 170 ? 4.630 5.503 13.816 1.00 93.75 170 MET A C 1
ATOM 1338 O O . MET A 1 170 ? 3.597 6.119 14.064 1.00 93.75 170 MET A O 1
ATOM 1342 N N . ASP A 1 171 ? 5.838 6.047 13.990 1.00 94.88 171 ASP A N 1
ATOM 1343 C CA . ASP A 1 171 ? 6.013 7.421 14.475 1.00 94.88 171 ASP A CA 1
ATOM 1344 C C . ASP A 1 171 ? 5.691 8.432 13.366 1.00 94.88 171 ASP A C 1
ATOM 1346 O O . ASP A 1 171 ? 4.988 9.411 13.619 1.00 94.88 171 ASP A O 1
ATOM 1350 N N . HIS A 1 172 ? 6.091 8.136 12.122 1.00 95.25 172 HIS A N 1
ATOM 1351 C CA . HIS A 1 172 ? 5.674 8.909 10.948 1.00 95.25 172 HIS A CA 1
ATOM 1352 C C . HIS A 1 172 ? 4.146 8.913 10.796 1.00 95.25 172 HIS A C 1
ATOM 1354 O O . HIS A 1 172 ? 3.525 9.963 10.640 1.00 95.25 172 HIS A O 1
ATOM 1360 N N . LEU A 1 173 ? 3.522 7.737 10.905 1.00 95.19 173 LEU A N 1
ATOM 1361 C CA . LEU A 1 173 ? 2.076 7.575 10.787 1.00 95.19 173 LEU A CA 1
ATOM 1362 C C . LEU A 1 173 ? 1.323 8.306 11.909 1.00 95.19 173 LEU A C 1
ATOM 1364 O O . LEU A 1 173 ? 0.276 8.895 11.657 1.00 95.19 173 LEU A O 1
ATOM 1368 N N . ARG A 1 174 ? 1.858 8.328 13.137 1.00 95.06 174 ARG A N 1
ATOM 1369 C CA . ARG A 1 174 ? 1.277 9.097 14.249 1.00 95.06 174 ARG A CA 1
ATOM 1370 C C . ARG A 1 174 ? 1.249 10.596 13.946 1.00 95.06 174 ARG A C 1
ATOM 1372 O O . ARG A 1 174 ? 0.220 11.228 14.172 1.00 95.06 174 ARG A O 1
ATOM 1379 N N . ALA A 1 175 ? 2.346 11.146 13.425 1.00 96.00 175 ALA A N 1
ATOM 1380 C CA . ALA A 1 175 ? 2.407 12.548 13.012 1.00 96.00 175 ALA A CA 1
ATOM 1381 C C . ALA A 1 175 ? 1.455 12.834 11.837 1.00 96.00 175 ALA A C 1
ATOM 1383 O O . ALA A 1 175 ? 0.774 13.857 11.818 1.00 96.00 175 ALA A O 1
ATOM 1384 N N . LEU A 1 176 ? 1.342 11.899 10.888 1.00 96.88 176 LEU A N 1
ATOM 1385 C CA . LEU A 1 176 ? 0.394 12.017 9.783 1.00 96.88 176 LEU A CA 1
ATOM 1386 C C . LEU A 1 176 ? -1.060 12.045 10.277 1.00 96.88 176 LEU A C 1
ATOM 1388 O O . LEU A 1 176 ? -1.814 12.917 9.863 1.00 96.88 176 LEU A O 1
ATOM 1392 N N . PHE A 1 177 ? -1.451 11.183 11.220 1.00 97.75 177 PHE A N 1
ATOM 1393 C CA . PHE A 1 177 ? -2.797 11.222 11.807 1.00 97.75 177 PHE A CA 1
ATOM 1394 C C . PHE A 1 177 ? -3.130 12.565 12.471 1.00 97.75 177 PHE A C 1
ATOM 1396 O O . PHE A 1 177 ? -4.276 13.000 12.406 1.00 97.75 177 PHE A O 1
ATOM 1403 N N . GLN A 1 178 ? -2.153 13.236 13.090 1.00 97.62 178 GLN A N 1
ATOM 1404 C CA . GLN A 1 178 ? -2.363 14.570 13.665 1.00 97.62 178 GLN A CA 1
ATOM 1405 C C . GLN A 1 178 ? -2.668 15.612 12.584 1.00 97.62 178 GLN A C 1
ATOM 1407 O O . GLN A 1 178 ? -3.550 16.442 12.772 1.00 97.62 178 GLN A O 1
ATOM 1412 N N . ARG A 1 179 ? -1.981 15.534 11.440 1.00 97.81 179 ARG A N 1
ATOM 1413 C CA . ARG A 1 179 ? -2.206 16.419 10.285 1.00 97.81 179 ARG A CA 1
ATOM 1414 C C . ARG A 1 179 ? -3.522 16.128 9.567 1.00 97.81 179 ARG A C 1
ATOM 1416 O O . ARG A 1 179 ? -4.156 17.047 9.066 1.00 97.81 179 ARG A O 1
ATOM 1423 N N . LEU A 1 180 ? -3.939 14.864 9.533 1.00 97.56 180 LEU A N 1
ATOM 1424 C CA . LEU A 1 180 ? -5.184 14.446 8.887 1.00 97.56 180 LEU A CA 1
ATOM 1425 C C . LEU A 1 180 ? -6.435 14.797 9.695 1.00 97.56 180 LEU A C 1
ATOM 1427 O O . LEU A 1 180 ? -7.500 14.912 9.098 1.00 97.56 180 LEU A O 1
ATOM 1431 N N . MET A 1 181 ? -6.341 14.952 11.021 1.00 97.81 181 MET A N 1
ATOM 1432 C CA . MET A 1 181 ? -7.533 15.127 11.861 1.00 97.81 181 MET A CA 1
ATOM 1433 C C . MET A 1 181 ? -8.369 16.364 11.489 1.00 97.81 181 MET A C 1
ATOM 1435 O O . MET A 1 181 ? -9.562 16.182 11.267 1.00 97.81 181 MET A O 1
ATOM 1439 N N . PRO A 1 182 ? -7.796 17.574 11.305 1.00 98.06 182 PRO A N 1
ATOM 1440 C CA . PRO A 1 182 ? -8.583 18.737 10.881 1.00 98.06 182 PRO A CA 1
ATOM 1441 C C . PRO A 1 182 ? -9.277 18.522 9.528 1.00 98.06 182 PRO A C 1
ATOM 1443 O O . PRO A 1 182 ? -10.442 18.863 9.358 1.00 98.06 182 PRO A O 1
ATOM 1446 N N . VAL A 1 183 ? -8.591 17.880 8.575 1.00 95.88 183 VAL A N 1
ATOM 1447 C CA . VAL A 1 183 ? -9.162 17.555 7.257 1.00 95.88 183 VAL A CA 1
ATOM 1448 C C . VAL A 1 183 ? -10.315 16.557 7.390 1.00 95.88 183 VAL A C 1
ATOM 1450 O O . VAL A 1 183 ? -11.344 16.694 6.736 1.00 95.88 183 VAL A O 1
ATOM 1453 N N . ALA A 1 184 ? -10.174 15.556 8.255 1.00 92.44 184 ALA A N 1
ATOM 1454 C CA . ALA A 1 184 ? -11.228 14.585 8.509 1.00 92.44 184 ALA A CA 1
ATOM 1455 C C . ALA A 1 184 ? -12.424 15.179 9.265 1.00 92.44 184 ALA A C 1
ATOM 1457 O O . ALA A 1 184 ? -13.549 14.750 9.024 1.00 92.44 184 ALA A O 1
ATOM 1458 N N . GLU A 1 185 ? -12.218 16.165 10.138 1.00 96.19 185 GLU A N 1
ATOM 1459 C CA . GLU A 1 185 ? -13.305 16.927 10.764 1.00 96.19 185 GLU A CA 1
ATOM 1460 C C . GLU A 1 185 ? -14.099 17.717 9.714 1.00 96.19 185 GLU A C 1
ATOM 1462 O O . GLU A 1 185 ? -15.326 17.632 9.692 1.00 96.19 185 GLU A O 1
ATOM 1467 N N . GLU A 1 186 ? -13.417 18.396 8.783 1.00 94.69 186 GLU A N 1
ATOM 1468 C CA . GLU A 1 186 ? -14.057 19.090 7.654 1.00 94.69 186 GLU A CA 1
ATOM 1469 C C . GLU A 1 186 ? -14.859 18.136 6.748 1.00 94.69 186 GLU A C 1
ATOM 1471 O O . GLU A 1 186 ? -15.928 18.497 6.255 1.00 94.69 186 GLU A O 1
ATOM 1476 N N . LEU A 1 187 ? -14.361 16.912 6.540 1.00 83.00 187 LEU A N 1
ATOM 1477 C CA . LEU A 1 187 ? -15.014 15.875 5.730 1.00 83.00 187 LEU A CA 1
ATOM 1478 C C . LEU A 1 187 ? -16.109 15.097 6.484 1.00 83.00 187 LEU A C 1
ATOM 1480 O O . LEU A 1 187 ? -16.794 14.272 5.879 1.00 83.00 187 LEU A O 1
ATOM 1484 N N . GLY A 1 188 ? -16.279 15.320 7.791 1.00 87.94 188 GLY A N 1
ATOM 1485 C CA . GLY A 1 188 ? -17.217 14.559 8.624 1.00 87.94 188 GLY A CA 1
ATOM 1486 C C . GLY A 1 188 ? -16.791 13.108 8.899 1.00 87.94 188 GLY A C 1
ATOM 1487 O O . GLY A 1 188 ? -17.617 12.287 9.288 1.00 87.94 188 GLY A O 1
ATOM 1488 N N . THR A 1 189 ? -15.511 12.773 8.712 1.00 89.81 189 THR A N 1
ATOM 1489 C CA . THR A 1 189 ? -14.937 11.428 8.912 1.00 89.81 189 THR A CA 1
ATOM 1490 C C . THR A 1 189 ? -13.993 11.342 10.118 1.00 89.81 189 THR A C 1
ATOM 1492 O O . THR A 1 189 ? -13.217 10.389 10.227 1.00 89.81 189 THR A O 1
ATOM 1495 N N . GLY A 1 190 ? -14.029 12.325 11.026 1.00 93.50 190 GLY A N 1
ATOM 1496 C CA . GLY A 1 190 ? -13.156 12.400 12.208 1.00 93.50 190 GLY A CA 1
ATOM 1497 C C . GLY A 1 190 ? -13.162 11.117 13.049 1.00 93.50 190 GLY A C 1
ATOM 1498 O O . GLY A 1 190 ? -12.100 10.563 13.340 1.00 93.50 190 GLY A O 1
ATOM 1499 N N . ASP A 1 191 ? -14.348 10.575 13.335 1.00 93.94 191 ASP A N 1
ATOM 1500 C CA . ASP A 1 191 ? -14.507 9.340 14.115 1.00 93.94 191 ASP A CA 1
ATOM 1501 C C . ASP A 1 191 ? -13.851 8.125 13.441 1.00 93.94 191 ASP A C 1
ATOM 1503 O O . ASP A 1 191 ? -13.230 7.295 14.110 1.00 93.94 191 ASP A O 1
ATOM 1507 N N . MET A 1 192 ? -13.925 8.030 12.107 1.00 90.12 192 MET A N 1
ATOM 1508 C CA . MET A 1 192 ? -13.300 6.940 11.348 1.00 90.12 192 MET A CA 1
ATOM 1509 C C . MET A 1 192 ? -11.772 7.009 11.423 1.00 90.12 192 MET A C 1
ATOM 1511 O O . MET A 1 192 ? -11.115 5.990 11.650 1.00 90.12 192 MET A O 1
ATOM 1515 N N . ILE A 1 193 ? -11.198 8.206 11.276 1.00 94.44 193 ILE A N 1
ATOM 1516 C CA . ILE A 1 193 ? -9.748 8.409 11.391 1.00 94.44 193 ILE A CA 1
ATOM 1517 C C . ILE A 1 193 ? -9.269 8.162 12.822 1.00 94.44 193 ILE A C 1
ATOM 1519 O O . ILE A 1 193 ? -8.235 7.518 13.016 1.00 94.44 193 ILE A O 1
ATOM 1523 N N . ALA A 1 194 ? -10.016 8.627 13.826 1.00 95.94 194 ALA A N 1
ATOM 1524 C CA . ALA A 1 194 ? -9.699 8.394 15.230 1.00 95.94 194 ALA A CA 1
ATOM 1525 C C . ALA A 1 194 ? -9.706 6.896 15.567 1.00 95.94 194 ALA A C 1
ATOM 1527 O O . ALA A 1 194 ? -8.742 6.398 16.152 1.0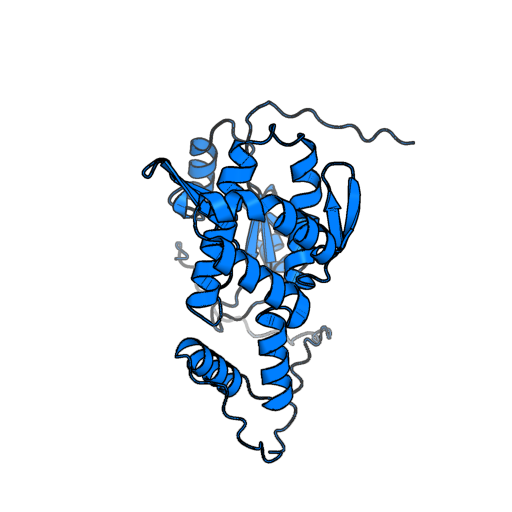0 95.94 194 ALA A O 1
ATOM 1528 N N . ALA A 1 195 ? -10.733 6.161 15.129 1.00 92.75 195 ALA A N 1
ATOM 1529 C CA . ALA A 1 195 ? -10.822 4.717 15.321 1.00 92.75 195 ALA A CA 1
ATOM 1530 C C . ALA A 1 195 ? -9.658 3.970 14.647 1.00 92.75 195 ALA A C 1
ATOM 1532 O O . ALA A 1 195 ? -9.006 3.140 15.288 1.00 92.75 195 ALA A O 1
ATOM 1533 N N . LEU A 1 196 ? -9.342 4.309 13.390 1.00 92.88 196 LEU A N 1
ATOM 1534 C CA . LEU A 1 196 ? -8.224 3.711 12.654 1.00 92.88 196 LEU A CA 1
ATOM 1535 C C . LEU A 1 196 ? -6.884 3.955 13.353 1.00 92.88 196 LEU A C 1
ATOM 1537 O O . LEU A 1 196 ? -6.095 3.024 13.533 1.00 92.88 196 LEU A O 1
ATOM 1541 N N . ARG A 1 197 ? -6.636 5.201 13.775 1.00 94.88 197 ARG A N 1
ATOM 1542 C CA . ARG A 1 197 ? -5.443 5.587 14.534 1.00 94.88 197 ARG A CA 1
ATOM 1543 C C . ARG A 1 197 ? -5.334 4.764 15.808 1.00 94.88 197 ARG A C 1
ATOM 1545 O O . ARG A 1 197 ? -4.295 4.159 16.060 1.00 94.88 197 ARG A O 1
ATOM 1552 N N . ASP A 1 198 ? -6.383 4.751 16.621 1.00 93.19 198 ASP A N 1
ATOM 1553 C CA . ASP A 1 198 ? -6.344 4.123 17.938 1.00 93.19 198 ASP A CA 1
ATOM 1554 C C . ASP A 1 198 ? -6.106 2.620 17.837 1.00 93.19 198 ASP A C 1
ATOM 1556 O O . ASP A 1 198 ? -5.381 2.048 18.655 1.00 93.19 198 ASP A O 1
ATOM 1560 N N . GLU A 1 199 ? -6.668 1.974 16.821 1.00 89.19 199 GLU A N 1
ATOM 1561 C CA . GLU A 1 199 ? -6.459 0.553 16.602 1.00 89.19 199 GLU A CA 1
ATOM 1562 C C . GLU A 1 199 ? -5.063 0.233 16.060 1.00 89.19 199 GLU A C 1
ATOM 1564 O O . GLU A 1 199 ? -4.399 -0.663 16.595 1.00 89.19 199 GLU A O 1
ATOM 1569 N N . ALA A 1 200 ? -4.575 1.016 15.091 1.00 89.69 200 ALA A N 1
ATOM 1570 C CA . ALA A 1 200 ? -3.210 0.903 14.582 1.00 89.69 200 ALA A CA 1
ATOM 1571 C C . ALA A 1 200 ? -2.167 1.051 15.707 1.00 89.69 200 ALA A C 1
ATOM 1573 O O . ALA A 1 200 ? -1.149 0.354 15.711 1.00 89.69 200 ALA A O 1
ATOM 1574 N N . MET A 1 201 ? -2.434 1.926 16.686 1.00 89.06 201 MET A N 1
ATOM 1575 C CA . MET A 1 201 ? -1.538 2.188 17.819 1.00 89.06 201 MET A CA 1
ATOM 1576 C C . MET A 1 201 ? -1.675 1.170 18.965 1.00 89.06 201 MET A C 1
ATOM 1578 O O . MET A 1 201 ? -0.669 0.856 19.602 1.00 89.06 201 MET A O 1
ATOM 1582 N N . ARG A 1 202 ? -2.878 0.643 19.247 1.00 86.25 202 ARG A N 1
ATOM 1583 C CA . ARG A 1 202 ? -3.106 -0.341 20.328 1.00 86.25 202 ARG A CA 1
ATOM 1584 C C . ARG A 1 202 ? -2.893 -1.782 19.878 1.00 86.25 202 ARG A C 1
ATOM 1586 O O . ARG A 1 202 ? -2.068 -2.502 20.439 1.00 86.25 202 ARG A O 1
ATOM 1593 N N . SER A 1 203 ? -3.680 -2.216 18.900 1.00 72.69 203 SER A N 1
ATOM 1594 C CA . SER A 1 203 ? -3.856 -3.630 18.549 1.00 72.69 203 SER A CA 1
ATOM 1595 C C . SER A 1 203 ? -2.888 -4.076 17.451 1.00 72.69 203 SER A C 1
ATOM 1597 O O . SER A 1 203 ? -2.546 -5.257 17.362 1.00 72.69 203 SER A O 1
ATOM 1599 N N . GLY A 1 204 ? -2.360 -3.134 16.667 1.00 79.31 204 GLY A N 1
ATOM 1600 C CA . GLY A 1 204 ? -1.485 -3.401 15.531 1.00 79.31 204 GLY A CA 1
ATOM 1601 C C . GLY A 1 204 ? -2.282 -3.457 14.231 1.00 79.31 204 GLY A C 1
ATOM 1602 O O . GLY A 1 204 ? -2.984 -2.512 13.907 1.00 79.31 204 GLY A O 1
ATOM 1603 N N . ASN A 1 205 ? -2.138 -4.533 13.460 1.00 85.69 205 ASN A N 1
ATOM 1604 C CA . ASN A 1 205 ? -2.782 -4.679 12.154 1.00 85.69 205 ASN A CA 1
ATOM 1605 C C . ASN A 1 205 ? -3.339 -6.093 11.955 1.00 85.69 205 ASN A C 1
ATOM 1607 O O . ASN A 1 205 ? -3.017 -7.013 12.714 1.00 85.69 205 ASN A O 1
ATOM 1611 N N . ASP A 1 206 ? -4.119 -6.268 10.894 1.00 89.88 206 ASP A N 1
ATOM 1612 C CA . ASP A 1 206 ? -4.776 -7.529 10.548 1.00 89.88 206 ASP A CA 1
ATOM 1613 C C . ASP A 1 206 ? -3.758 -8.677 10.417 1.00 89.88 206 ASP A C 1
ATOM 1615 O O . ASP A 1 206 ? -3.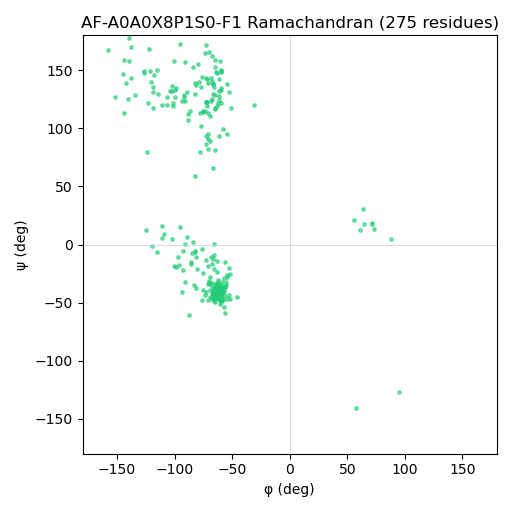987 -9.773 10.922 1.00 89.88 206 ASP A O 1
ATOM 1619 N N . SER A 1 207 ? -2.554 -8.419 9.890 1.00 90.19 207 SER A N 1
ATOM 1620 C CA . SER A 1 207 ? -1.489 -9.434 9.811 1.00 90.19 207 SER A CA 1
ATOM 1621 C C . SER A 1 207 ? -1.024 -9.948 11.184 1.00 90.19 207 SER A C 1
ATOM 1623 O O . SER A 1 207 ? -0.619 -11.106 11.319 1.00 90.19 207 SER A O 1
ATOM 1625 N N . ARG A 1 208 ? -1.054 -9.104 12.226 1.00 90.50 208 ARG A N 1
ATOM 1626 C CA . ARG A 1 208 ? -0.756 -9.515 13.606 1.00 90.50 208 ARG A CA 1
ATOM 1627 C C . ARG A 1 208 ? -1.901 -10.349 14.167 1.00 90.50 208 ARG A C 1
ATOM 1629 O O . ARG A 1 208 ? -1.633 -11.349 14.831 1.00 90.50 208 ARG A O 1
ATOM 1636 N N . TRP A 1 209 ? -3.141 -9.957 13.890 1.00 91.38 209 TRP A N 1
ATOM 1637 C CA . TRP A 1 209 ? -4.318 -10.717 14.298 1.00 91.38 209 TRP A CA 1
ATOM 1638 C C . TRP A 1 209 ? -4.335 -12.108 13.647 1.00 91.38 209 TRP A C 1
ATOM 1640 O O . TRP A 1 209 ? -4.440 -13.108 14.345 1.00 91.38 209 TRP A O 1
ATOM 1650 N N . LEU A 1 210 ? -4.082 -12.212 12.342 1.00 91.00 210 LEU A N 1
ATOM 1651 C CA . LEU A 1 210 ? -3.987 -13.498 11.638 1.00 91.00 210 LEU A CA 1
ATOM 1652 C C . LEU A 1 210 ? -2.899 -14.404 12.225 1.00 91.00 210 LEU A C 1
ATOM 1654 O O . LEU A 1 210 ? -3.108 -15.601 12.428 1.00 91.00 210 LEU A O 1
ATOM 1658 N N . ARG A 1 211 ? -1.739 -13.832 12.572 1.00 92.06 211 ARG A N 1
ATOM 1659 C CA . ARG A 1 211 ? -0.664 -14.573 13.247 1.00 92.06 211 ARG A CA 1
ATOM 1660 C C . ARG A 1 211 ? -1.077 -15.072 14.630 1.00 92.06 211 ARG A C 1
ATOM 1662 O O . ARG A 1 211 ? -0.675 -16.176 14.997 1.00 92.06 211 ARG A O 1
ATOM 1669 N N . SER A 1 212 ? -1.855 -14.302 15.393 1.00 93.56 212 SER A N 1
ATOM 1670 C CA . SER A 1 212 ? -2.348 -14.754 16.699 1.00 93.56 212 SER A CA 1
ATOM 1671 C C . SER A 1 212 ? -3.383 -15.873 16.550 1.00 93.56 212 SER A C 1
ATOM 1673 O O . SER A 1 212 ? -3.298 -16.863 17.279 1.00 93.56 212 SER A O 1
ATOM 1675 N N . GLN A 1 213 ? -4.266 -15.790 15.547 1.00 90.81 213 GLN A N 1
ATOM 1676 C CA . GLN A 1 213 ? -5.194 -16.872 15.205 1.00 90.81 213 GLN A CA 1
ATOM 1677 C C . GLN A 1 213 ? -4.449 -18.150 14.835 1.00 90.81 213 GLN A C 1
ATOM 1679 O O . GLN A 1 213 ? -4.697 -19.199 15.426 1.00 90.81 213 GLN A O 1
ATOM 1684 N N . PHE A 1 214 ? -3.464 -18.065 13.939 1.00 91.00 214 PHE A N 1
ATOM 1685 C CA . PHE A 1 214 ? -2.668 -19.229 13.562 1.00 91.00 214 PHE A CA 1
ATOM 1686 C C . PHE A 1 214 ? -1.876 -19.800 14.744 1.00 91.00 214 PHE A C 1
ATOM 1688 O O . PHE A 1 214 ? -1.733 -21.013 14.868 1.00 91.00 214 PHE A O 1
ATOM 1695 N N . HIS A 1 215 ? -1.372 -18.956 15.648 1.00 95.25 215 HIS A N 1
ATOM 1696 C CA . HIS A 1 215 ? -0.671 -19.432 16.840 1.00 95.25 215 HIS A CA 1
ATOM 1697 C C . HIS A 1 215 ? -1.582 -20.242 17.773 1.00 95.25 215 HIS A C 1
ATOM 1699 O O . HIS A 1 215 ? -1.116 -21.212 18.376 1.00 95.25 215 HIS A O 1
ATOM 1705 N N . ARG A 1 216 ? -2.858 -19.847 17.868 1.00 93.31 216 ARG A N 1
ATOM 1706 C CA . ARG A 1 216 ? -3.892 -20.512 18.667 1.00 93.31 216 ARG A CA 1
ATOM 1707 C C . ARG A 1 216 ? -4.396 -21.798 18.010 1.00 93.31 216 ARG A C 1
ATOM 1709 O O . ARG A 1 216 ? -4.483 -22.815 18.681 1.00 93.31 216 ARG A O 1
ATOM 1716 N N . LEU A 1 217 ? -4.716 -21.738 16.720 1.00 91.19 217 LEU A N 1
ATOM 1717 C CA . LEU A 1 217 ? -5.423 -22.800 15.995 1.00 91.19 217 LEU A CA 1
ATOM 1718 C C . LEU A 1 217 ? -4.476 -23.817 15.353 1.00 91.19 217 LEU A C 1
ATOM 1720 O O . LEU A 1 217 ? -4.815 -24.987 15.244 1.00 91.19 217 LEU A O 1
ATOM 1724 N N . ARG A 1 218 ? -3.284 -23.374 14.929 1.00 91.62 218 ARG A N 1
ATOM 1725 C CA . ARG A 1 218 ? -2.280 -24.172 14.195 1.00 91.62 218 ARG A CA 1
ATOM 1726 C C . ARG A 1 218 ? -2.791 -24.811 12.898 1.00 91.62 218 ARG A C 1
ATOM 1728 O O . ARG A 1 218 ? -2.155 -25.726 12.385 1.00 91.62 218 ARG A O 1
ATOM 1735 N N . ASP A 1 219 ? -3.865 -24.263 12.342 1.00 83.56 219 ASP A N 1
ATOM 1736 C CA . ASP A 1 219 ? -4.557 -24.747 11.151 1.00 83.56 219 ASP A CA 1
ATOM 1737 C C . ASP A 1 219 ? -4.982 -23.541 10.291 1.00 83.56 219 ASP A C 1
ATOM 1739 O O . ASP A 1 219 ? -5.599 -22.603 10.798 1.00 83.56 219 ASP A O 1
ATOM 1743 N N . LEU A 1 220 ? -4.583 -23.520 9.013 1.00 80.56 220 LEU A N 1
ATOM 1744 C CA . LEU A 1 220 ? -4.854 -22.404 8.097 1.00 80.56 220 LEU A CA 1
ATOM 1745 C C . LEU A 1 220 ? -6.337 -22.315 7.690 1.00 80.56 220 LEU A C 1
ATOM 1747 O O . LEU A 1 220 ? -6.885 -21.219 7.803 1.00 80.56 220 LEU A O 1
ATOM 1751 N N . PRO A 1 221 ? -7.011 -23.405 7.272 1.00 86.75 221 PRO A N 1
ATOM 1752 C CA . PRO A 1 221 ? -8.466 -23.423 7.116 1.00 86.75 221 PRO A CA 1
ATOM 1753 C C . PRO A 1 221 ? -9.243 -22.800 8.286 1.00 86.75 221 PRO A C 1
ATOM 1755 O O . PRO A 1 221 ? -10.113 -21.962 8.053 1.00 86.75 221 PRO A O 1
ATOM 1758 N N . LEU A 1 222 ? -8.893 -23.112 9.540 1.00 79.69 222 LEU A N 1
ATOM 1759 C CA . LEU A 1 222 ? -9.569 -22.514 10.707 1.00 79.69 222 LEU A CA 1
ATOM 1760 C C . LEU A 1 222 ? -9.267 -21.014 10.886 1.00 79.69 222 LEU A C 1
ATOM 1762 O O . LEU A 1 222 ? -10.089 -20.258 11.413 1.00 79.69 222 LEU A O 1
ATOM 1766 N N . VAL A 1 223 ? -8.100 -20.543 10.434 1.00 80.81 223 VAL A N 1
ATOM 1767 C CA . VAL A 1 223 ? -7.806 -19.100 10.375 1.00 80.81 223 VAL A CA 1
ATOM 1768 C C . VAL A 1 223 ? -8.691 -18.418 9.332 1.00 80.81 223 VAL A C 1
ATOM 1770 O O . VAL A 1 223 ? -9.232 -17.354 9.620 1.00 80.81 223 VAL A O 1
ATOM 1773 N N . VAL A 1 224 ? -8.899 -19.031 8.163 1.00 81.19 224 VAL A N 1
ATOM 1774 C CA . VAL A 1 224 ? -9.807 -18.508 7.121 1.00 81.19 224 VAL A CA 1
ATOM 1775 C C . VAL A 1 224 ? -11.258 -18.480 7.610 1.00 81.19 224 VAL A C 1
ATOM 1777 O O . VAL A 1 224 ? -11.977 -17.505 7.378 1.00 81.19 224 VAL A O 1
ATOM 1780 N N . GLU A 1 225 ? -11.691 -19.500 8.352 1.00 79.38 225 GLU A N 1
ATOM 1781 C CA . GLU A 1 225 ? -12.995 -19.478 9.020 1.00 79.38 225 GLU A CA 1
ATOM 1782 C C . GLU A 1 225 ? -13.092 -18.307 10.011 1.00 79.38 225 GLU A C 1
ATOM 1784 O O . GLU A 1 225 ? -14.062 -17.550 9.976 1.00 79.38 225 GLU A O 1
ATOM 1789 N N . SER A 1 226 ? -12.051 -18.087 10.822 1.00 85.62 226 SER A N 1
ATOM 1790 C CA . SER A 1 226 ? -11.988 -16.953 11.755 1.00 85.62 226 SER A CA 1
ATOM 1791 C C . SER A 1 226 ? -12.057 -15.600 11.031 1.00 85.62 226 SER A C 1
ATOM 1793 O O . SER A 1 226 ? -12.719 -14.682 11.512 1.00 85.62 226 SER A O 1
ATOM 1795 N N . MET A 1 227 ? -11.411 -15.460 9.865 1.00 82.75 227 MET A N 1
ATOM 1796 C CA . MET A 1 227 ? -11.529 -14.264 9.013 1.00 82.75 227 MET A CA 1
ATOM 1797 C C . MET A 1 227 ? -12.971 -14.060 8.543 1.00 82.75 227 MET A C 1
ATOM 1799 O O . MET A 1 227 ? -13.494 -12.952 8.599 1.00 82.75 227 MET A O 1
ATOM 1803 N N . SER A 1 228 ? -13.630 -15.141 8.125 1.00 79.31 228 SER A N 1
ATOM 1804 C CA . SER A 1 228 ? -15.009 -15.110 7.628 1.00 79.31 228 SER A CA 1
ATOM 1805 C C . SER A 1 228 ? -16.021 -14.771 8.727 1.00 79.31 228 SER A C 1
ATOM 1807 O O . SER A 1 228 ? -17.045 -14.146 8.460 1.00 79.31 228 SER A O 1
ATOM 1809 N N . GLN A 1 229 ? -15.759 -15.192 9.965 1.00 81.50 229 GLN A N 1
ATOM 1810 C CA . GLN A 1 229 ? -16.537 -14.797 11.143 1.00 81.50 229 GLN A CA 1
ATOM 1811 C C . GLN A 1 229 ? -16.341 -13.307 11.455 1.00 81.50 229 GLN A C 1
ATOM 1813 O O . GLN A 1 229 ? -17.324 -12.584 11.606 1.00 81.50 229 GLN A O 1
ATOM 1818 N N . ALA A 1 230 ? -15.091 -12.825 11.453 1.00 81.62 230 ALA A N 1
ATOM 1819 C CA . ALA A 1 230 ? -14.786 -11.408 11.661 1.00 81.62 230 ALA A CA 1
ATOM 1820 C C . ALA A 1 230 ? -15.471 -10.511 10.615 1.00 81.62 230 ALA A C 1
ATOM 1822 O O . ALA A 1 230 ? -16.085 -9.510 10.980 1.00 81.62 230 ALA A O 1
ATOM 1823 N N . TRP A 1 231 ? -15.457 -10.915 9.341 1.00 71.69 231 TRP A N 1
ATOM 1824 C CA . TRP A 1 231 ? -16.141 -10.203 8.257 1.00 71.69 231 TRP A CA 1
ATOM 1825 C C . TRP A 1 231 ? -17.664 -10.137 8.443 1.00 71.69 231 TRP A C 1
ATOM 1827 O O . TRP A 1 231 ? -18.293 -9.141 8.097 1.00 71.69 231 TRP A O 1
ATOM 1837 N N . ARG A 1 232 ? -18.269 -11.180 9.026 1.00 72.12 232 ARG A N 1
ATOM 1838 C CA . ARG A 1 232 ? -19.702 -11.215 9.369 1.00 72.12 232 ARG A CA 1
ATOM 1839 C C . ARG A 1 232 ? -20.057 -10.404 10.621 1.00 72.12 232 ARG A C 1
ATOM 1841 O O . ARG A 1 232 ? -21.233 -10.327 10.966 1.00 72.12 232 ARG A O 1
ATOM 1848 N N . GLY A 1 233 ? -19.073 -9.824 11.312 1.00 74.12 233 GLY A N 1
ATOM 1849 C CA . GLY A 1 233 ? -19.274 -9.158 12.601 1.00 74.12 233 GLY A CA 1
ATOM 1850 C C . GLY A 1 233 ? -19.516 -10.132 13.760 1.00 74.12 233 GLY A C 1
ATOM 1851 O O . GLY A 1 233 ? -19.938 -9.722 14.841 1.00 74.12 233 GLY A O 1
ATOM 1852 N N . GLU A 1 234 ? -19.251 -11.425 13.562 1.00 68.44 234 GLU A N 1
ATOM 1853 C CA . GLU A 1 234 ? -19.338 -12.430 14.614 1.00 68.44 234 GLU A CA 1
ATOM 1854 C C . GLU A 1 234 ? -18.081 -12.300 15.486 1.00 68.44 234 GLU A C 1
ATOM 1856 O O . GLU A 1 234 ? -16.958 -12.533 15.032 1.00 68.44 234 GLU A O 1
ATOM 1861 N N . ALA A 1 235 ? -18.249 -11.877 16.745 1.00 55.56 235 ALA A N 1
ATOM 1862 C CA . ALA A 1 235 ? -17.141 -11.836 17.695 1.00 55.56 235 ALA A CA 1
ATOM 1863 C C . ALA A 1 235 ? -16.478 -13.216 17.733 1.00 55.56 235 ALA A C 1
ATOM 1865 O O . ALA A 1 235 ? -17.183 -14.215 17.872 1.00 55.56 235 ALA A O 1
ATOM 1866 N N . ALA A 1 236 ? -15.145 -13.267 17.618 1.00 52.72 236 ALA A N 1
ATOM 1867 C CA . ALA A 1 236 ? -14.386 -14.511 17.667 1.00 52.72 236 ALA A CA 1
ATOM 1868 C C . ALA A 1 236 ? -14.727 -15.265 18.961 1.00 52.72 236 ALA A C 1
ATOM 1870 O O . ALA A 1 236 ? -14.164 -14.981 20.022 1.00 52.72 236 ALA A O 1
ATOM 1871 N N . GLN A 1 237 ? -15.673 -16.204 18.895 1.00 42.41 237 GLN A N 1
ATOM 1872 C CA . GLN A 1 237 ? -16.030 -17.024 20.037 1.00 42.41 237 GLN A CA 1
ATOM 1873 C C . GLN A 1 237 ? -14.784 -17.829 20.386 1.00 42.41 237 GLN A C 1
ATOM 1875 O O . GLN A 1 237 ? -14.226 -18.561 19.566 1.00 42.41 237 GLN A O 1
ATOM 1880 N N . ALA A 1 238 ? -14.280 -17.628 21.599 1.00 42.50 238 ALA A N 1
ATOM 1881 C CA . ALA A 1 238 ? -13.189 -18.419 22.125 1.00 42.50 238 ALA A CA 1
ATOM 1882 C C . ALA A 1 238 ? -13.721 -19.825 22.426 1.00 42.50 238 ALA A C 1
ATOM 1884 O O . ALA A 1 238 ? -14.074 -20.129 23.561 1.00 42.50 238 ALA A O 1
ATOM 1885 N N . ALA A 1 239 ? -13.800 -20.681 21.408 1.00 42.25 239 ALA A N 1
ATOM 1886 C CA . ALA A 1 239 ? -13.905 -22.109 21.647 1.00 42.25 239 ALA A CA 1
ATOM 1887 C C . ALA A 1 239 ? -12.579 -22.578 22.285 1.00 42.25 239 ALA A C 1
ATOM 1889 O O . ALA A 1 239 ? -11.505 -22.228 21.777 1.00 42.25 239 ALA A O 1
ATOM 1890 N N . PRO A 1 240 ? -12.608 -23.314 23.410 1.00 39.91 240 PRO A N 1
ATOM 1891 C CA . PRO A 1 240 ? -11.403 -23.892 23.987 1.00 39.91 240 PRO A CA 1
ATOM 1892 C C . PRO A 1 240 ? -10.850 -24.930 23.005 1.00 39.91 240 PRO A C 1
ATOM 1894 O O . PRO A 1 240 ? -11.515 -25.913 22.692 1.00 39.91 240 PRO A O 1
ATOM 1897 N N . ALA A 1 241 ? -9.647 -24.695 22.482 1.00 47.28 241 ALA A N 1
ATOM 1898 C CA . ALA A 1 241 ? -8.983 -25.658 21.615 1.00 47.28 241 ALA A CA 1
ATOM 1899 C C . ALA A 1 241 ? -8.447 -26.815 22.471 1.00 47.28 241 ALA A C 1
ATOM 1901 O O . ALA A 1 241 ? -7.538 -26.616 23.281 1.00 47.28 241 ALA A O 1
ATOM 1902 N N . GLU A 1 242 ? -8.991 -28.021 22.294 1.00 44.56 242 GLU A N 1
ATOM 1903 C CA . GLU A 1 242 ? -8.294 -29.227 22.733 1.00 44.56 242 GLU A CA 1
ATOM 1904 C C . GLU A 1 242 ? -7.012 -29.392 21.898 1.00 44.56 242 GLU A C 1
ATOM 1906 O O . GLU A 1 242 ? -7.045 -29.202 20.679 1.00 44.56 242 GLU A O 1
ATOM 1911 N N . PRO A 1 243 ? -5.865 -29.715 22.517 1.00 42.88 243 PRO A N 1
ATOM 1912 C CA . PRO A 1 243 ? -4.606 -29.854 21.803 1.00 42.88 243 PRO A CA 1
ATOM 1913 C C . PRO A 1 243 ? -4.622 -31.124 20.945 1.00 42.88 243 PRO A C 1
ATOM 1915 O O . PRO A 1 243 ? -4.213 -32.198 21.383 1.00 42.88 243 PRO A O 1
ATOM 1918 N N . THR A 1 244 ? -5.056 -31.011 19.693 1.00 45.81 244 THR A N 1
ATOM 1919 C CA . THR A 1 244 ? -4.859 -32.059 18.693 1.00 45.81 244 THR A CA 1
ATOM 1920 C C . THR A 1 244 ? -3.397 -32.067 18.253 1.00 45.81 244 THR A C 1
ATOM 1922 O O . THR A 1 244 ? -2.865 -31.118 17.674 1.00 45.81 244 THR A O 1
ATOM 1925 N N . ALA A 1 245 ? -2.710 -33.165 18.566 1.00 44.62 245 ALA A N 1
ATOM 1926 C CA . ALA A 1 245 ? -1.342 -33.414 18.142 1.00 44.62 245 ALA A CA 1
ATOM 1927 C C . ALA A 1 245 ? -1.304 -33.655 16.626 1.00 44.62 245 ALA A C 1
ATOM 1929 O O . ALA A 1 245 ? -1.412 -34.787 16.161 1.00 44.62 245 ALA A O 1
ATOM 1930 N N . VAL A 1 246 ? -1.148 -32.589 15.841 1.00 44.84 246 VAL A N 1
ATOM 1931 C CA . VAL A 1 246 ? -0.913 -32.710 14.399 1.00 44.84 246 VAL A CA 1
ATOM 1932 C C . VAL A 1 246 ? 0.587 -32.740 14.125 1.00 44.84 246 VAL A C 1
ATOM 1934 O O . VAL A 1 246 ? 1.361 -31.886 14.571 1.00 44.84 246 VAL A O 1
ATOM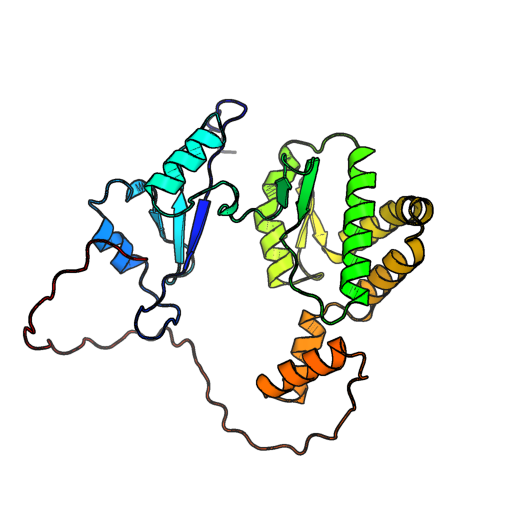 1937 N N . LEU A 1 247 ? 0.990 -33.774 13.389 1.00 37.66 247 LEU A N 1
ATOM 1938 C CA . LEU A 1 247 ? 2.346 -34.035 12.934 1.00 37.66 247 LEU A CA 1
ATOM 1939 C C . LEU A 1 247 ? 2.906 -32.780 12.247 1.00 37.66 247 LEU A C 1
ATOM 1941 O O . LEU A 1 247 ? 2.402 -32.345 11.213 1.00 37.66 247 LEU A O 1
ATOM 1945 N N . ARG A 1 248 ? 3.974 -32.195 12.803 1.00 34.19 248 ARG A N 1
ATOM 1946 C CA . ARG A 1 248 ? 4.723 -31.122 12.139 1.00 34.19 248 ARG A CA 1
ATOM 1947 C C . ARG A 1 248 ? 5.296 -31.664 10.831 1.00 34.19 248 ARG A C 1
ATOM 1949 O O . ARG A 1 248 ? 6.415 -32.176 10.822 1.00 34.19 248 ARG A O 1
ATOM 1956 N N . ARG A 1 249 ? 4.597 -31.499 9.708 1.00 36.88 249 ARG A N 1
ATOM 1957 C CA . ARG A 1 249 ? 5.263 -31.565 8.410 1.00 36.88 249 ARG A CA 1
ATOM 1958 C C . ARG A 1 249 ? 6.067 -30.277 8.293 1.00 36.88 249 ARG A C 1
ATOM 1960 O O . ARG A 1 249 ? 5.549 -29.223 7.944 1.00 36.88 249 ARG A O 1
ATOM 1967 N N . ARG A 1 250 ? 7.342 -30.341 8.688 1.00 29.02 250 ARG A N 1
ATOM 1968 C CA . ARG A 1 250 ? 8.320 -29.321 8.307 1.00 29.02 250 ARG A CA 1
ATOM 1969 C C . ARG A 1 250 ? 8.333 -29.299 6.781 1.00 29.02 250 ARG A C 1
ATOM 1971 O O . ARG A 1 250 ? 8.998 -30.131 6.176 1.00 29.02 250 ARG A O 1
ATOM 1978 N N . ILE A 1 251 ? 7.639 -28.347 6.169 1.00 36.81 251 ILE A N 1
ATOM 1979 C CA . ILE A 1 251 ? 8.040 -27.880 4.848 1.00 36.81 251 ILE A CA 1
ATOM 1980 C C . ILE A 1 251 ? 9.298 -27.058 5.112 1.00 36.81 251 ILE A C 1
ATOM 1982 O O . ILE A 1 251 ? 9.251 -25.873 5.435 1.00 36.81 251 ILE A O 1
ATOM 1986 N N . ARG A 1 252 ? 10.443 -27.745 5.133 1.00 26.44 252 ARG A N 1
ATOM 1987 C CA . ARG A 1 252 ? 11.720 -27.070 4.954 1.00 26.44 252 ARG A CA 1
ATOM 1988 C C . ARG A 1 252 ? 11.753 -26.671 3.483 1.00 26.44 252 ARG A C 1
ATOM 1990 O O . ARG A 1 252 ? 11.700 -27.546 2.628 1.00 26.44 252 ARG A O 1
ATOM 1997 N N . ALA A 1 253 ? 11.910 -25.385 3.202 1.00 33.84 253 ALA A N 1
ATOM 1998 C CA . ALA A 1 253 ? 12.642 -24.989 2.011 1.00 33.84 253 ALA A CA 1
ATOM 1999 C C . ALA A 1 253 ? 14.095 -25.451 2.227 1.00 33.84 253 ALA A C 1
ATOM 2001 O O . ALA A 1 253 ? 14.919 -24.711 2.759 1.00 33.84 253 ALA A O 1
ATOM 2002 N N . THR A 1 254 ? 14.387 -26.731 1.982 1.00 30.33 254 THR A N 1
ATOM 2003 C CA . THR A 1 254 ? 15.767 -27.212 1.945 1.00 30.33 254 THR A CA 1
ATOM 2004 C C . THR A 1 254 ? 16.351 -26.780 0.616 1.00 30.33 254 THR A C 1
ATOM 2006 O O . THR A 1 254 ? 16.115 -27.408 -0.411 1.00 30.33 254 THR A O 1
ATOM 2009 N N . SER A 1 255 ? 17.145 -25.718 0.650 1.00 34.75 255 SER A N 1
ATOM 2010 C CA . SER A 1 255 ? 18.238 -25.509 -0.291 1.00 34.75 255 SER A CA 1
ATOM 2011 C C . SER A 1 255 ? 19.317 -26.578 -0.049 1.00 34.75 255 SER A C 1
ATOM 2013 O O . SER A 1 255 ? 20.397 -26.271 0.452 1.00 34.75 255 SER A O 1
ATOM 2015 N N . GLU A 1 256 ? 19.003 -27.848 -0.309 1.00 29.73 256 GLU A N 1
ATOM 2016 C CA . GLU A 1 256 ? 19.995 -28.926 -0.348 1.00 29.73 256 GLU A CA 1
ATOM 2017 C C . GLU A 1 256 ? 20.299 -29.266 -1.815 1.00 29.73 256 GLU A C 1
ATOM 2019 O O . GLU A 1 256 ? 19.377 -29.310 -2.633 1.00 29.73 256 GLU A O 1
ATOM 2024 N N . PRO A 1 257 ? 21.578 -29.455 -2.184 1.00 31.31 257 PRO A N 1
ATOM 2025 C CA . PRO A 1 257 ? 21.956 -29.753 -3.556 1.00 31.31 257 PRO A CA 1
ATOM 2026 C C . PRO A 1 257 ? 21.436 -31.139 -3.953 1.00 31.31 257 PRO A C 1
ATOM 2028 O O . PRO A 1 257 ? 21.722 -32.139 -3.293 1.00 31.31 257 PRO A O 1
ATOM 2031 N N . MET A 1 258 ? 20.680 -31.192 -5.049 1.00 36.34 258 MET A N 1
ATOM 2032 C CA . MET A 1 258 ? 20.238 -3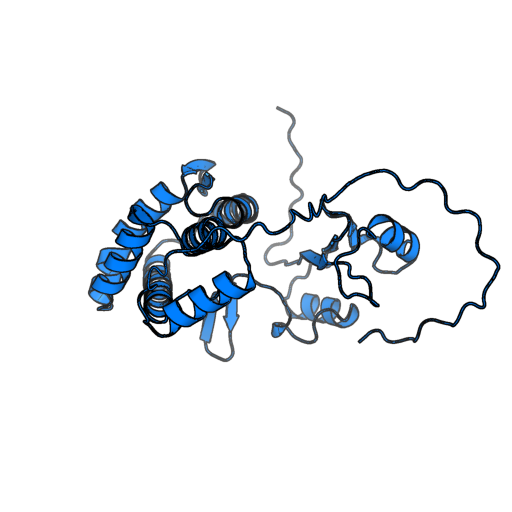2.439 -5.670 1.00 36.34 258 MET A CA 1
ATOM 2033 C C . MET A 1 258 ? 21.460 -33.248 -6.123 1.00 36.34 258 MET A C 1
ATOM 2035 O O . MET A 1 258 ? 22.332 -32.737 -6.827 1.00 36.34 258 MET A O 1
ATOM 2039 N N . GLN A 1 259 ? 21.519 -34.518 -5.719 1.00 35.50 259 GLN A N 1
ATOM 2040 C CA . GLN A 1 259 ? 22.467 -35.482 -6.277 1.00 35.50 259 GLN A CA 1
ATOM 2041 C C . GLN A 1 259 ? 22.234 -35.627 -7.792 1.00 35.50 259 GLN A C 1
ATOM 2043 O O . GLN A 1 259 ? 21.091 -35.494 -8.241 1.00 35.50 259 GLN A O 1
ATOM 2048 N N . PRO A 1 260 ? 23.282 -35.902 -8.589 1.00 31.72 260 PRO A N 1
ATOM 2049 C CA . PRO A 1 260 ? 23.141 -36.026 -10.033 1.00 31.72 260 PRO A CA 1
ATOM 2050 C C . PRO A 1 260 ? 22.151 -37.143 -10.385 1.00 31.72 260 PRO A C 1
ATOM 2052 O O . PRO A 1 260 ? 22.328 -38.301 -10.003 1.00 31.72 260 PRO A O 1
ATOM 2055 N N . LEU A 1 261 ? 21.100 -36.769 -11.115 1.00 38.38 261 LEU A N 1
ATOM 2056 C CA . LEU A 1 261 ? 20.150 -37.692 -11.724 1.00 38.38 261 LEU A CA 1
ATOM 2057 C C . LEU A 1 261 ? 20.897 -38.583 -12.725 1.00 38.38 261 LEU A C 1
ATOM 2059 O O . LEU A 1 261 ? 21.669 -38.095 -13.550 1.00 38.38 261 LEU A O 1
ATOM 2063 N N . SER A 1 262 ? 20.666 -39.896 -12.651 1.00 36.72 262 SER A N 1
ATOM 2064 C CA . SER A 1 262 ? 21.113 -40.820 -13.699 1.00 36.72 262 SER A CA 1
ATOM 2065 C C . SER A 1 262 ? 20.433 -40.461 -15.027 1.00 36.72 262 SER A C 1
ATOM 2067 O O . SER A 1 262 ? 19.265 -40.066 -15.007 1.00 36.72 262 SER A O 1
ATOM 2069 N N . PRO A 1 263 ? 21.131 -40.571 -16.170 1.00 35.91 263 PRO A N 1
ATOM 2070 C CA . PRO A 1 263 ? 20.593 -40.136 -17.453 1.00 35.91 263 PRO A CA 1
ATOM 2071 C C . PRO A 1 263 ? 19.342 -40.945 -17.815 1.00 35.91 263 PRO A C 1
ATOM 2073 O O . PRO A 1 263 ? 19.382 -42.172 -17.885 1.00 35.91 263 PRO A O 1
ATOM 2076 N N . ALA A 1 264 ? 18.232 -40.235 -18.021 1.00 41.19 264 ALA A N 1
ATOM 2077 C CA . ALA A 1 264 ? 16.994 -40.792 -18.548 1.00 41.19 264 ALA A CA 1
ATOM 2078 C C . ALA A 1 264 ? 17.145 -41.100 -20.048 1.00 41.19 264 ALA A C 1
ATOM 2080 O O . ALA A 1 264 ? 17.814 -40.367 -20.778 1.00 41.19 264 ALA A O 1
ATOM 2081 N N . GLU A 1 265 ? 16.524 -42.192 -20.494 1.00 42.03 265 GLU A N 1
ATOM 2082 C CA . GLU A 1 265 ? 16.503 -42.615 -21.897 1.00 42.03 265 GLU A CA 1
ATOM 2083 C C . GLU A 1 265 ? 15.858 -41.558 -22.819 1.00 42.03 265 GLU A C 1
ATOM 2085 O O . GLU A 1 265 ? 14.961 -40.826 -22.388 1.00 42.03 265 GLU A O 1
ATOM 2090 N N . PRO A 1 266 ? 16.284 -41.466 -24.095 1.00 39.62 266 PRO A N 1
ATOM 2091 C CA . PRO A 1 266 ? 15.823 -40.434 -25.019 1.00 39.62 266 PRO A CA 1
ATOM 2092 C C . PRO A 1 266 ? 14.361 -40.662 -25.435 1.00 39.62 266 PRO A C 1
ATOM 2094 O O . PRO A 1 266 ? 14.061 -41.399 -26.373 1.00 39.62 266 PRO A O 1
ATOM 2097 N N . GLY A 1 267 ? 13.444 -40.001 -24.729 1.00 41.88 267 GLY A N 1
ATOM 2098 C CA . GLY A 1 267 ? 12.029 -39.896 -25.075 1.00 41.88 267 GLY A CA 1
ATOM 2099 C C . GLY A 1 267 ? 11.745 -38.657 -25.927 1.00 41.88 267 GLY A C 1
ATOM 2100 O O . GLY A 1 267 ? 12.131 -37.549 -25.572 1.00 41.88 267 GLY A O 1
ATOM 2101 N N . VAL A 1 268 ? 11.071 -38.887 -27.054 1.00 42.78 268 VAL A N 1
ATOM 2102 C CA . VAL A 1 268 ? 10.623 -37.953 -28.103 1.00 42.78 268 VAL A CA 1
ATOM 2103 C C . VAL A 1 268 ? 10.282 -36.539 -27.600 1.00 42.78 268 VAL A C 1
ATOM 2105 O O . VAL A 1 268 ? 9.349 -36.346 -26.823 1.00 42.78 268 VAL A O 1
ATOM 2108 N N . THR A 1 269 ? 10.995 -35.537 -28.119 1.00 39.56 269 THR A N 1
ATOM 2109 C CA . THR A 1 269 ? 10.671 -34.113 -27.973 1.00 39.56 269 THR A CA 1
ATOM 2110 C C . THR A 1 269 ? 9.412 -33.775 -28.771 1.00 39.56 269 THR A C 1
ATOM 2112 O O . THR A 1 269 ? 9.417 -33.774 -30.002 1.00 39.56 269 THR A O 1
ATOM 2115 N N . ALA A 1 270 ? 8.316 -33.473 -28.076 1.00 43.44 270 ALA A N 1
ATOM 2116 C CA . ALA A 1 270 ? 7.174 -32.809 -28.692 1.00 43.44 270 ALA A CA 1
ATOM 2117 C C . ALA A 1 270 ? 7.491 -31.308 -28.858 1.00 43.44 270 ALA A C 1
ATOM 2119 O O . ALA A 1 270 ? 8.034 -30.708 -27.925 1.00 43.44 270 ALA A O 1
ATOM 2120 N N . PRO A 1 271 ? 7.187 -30.686 -30.011 1.00 38.78 271 PRO A N 1
ATOM 2121 C CA . PRO A 1 271 ? 7.404 -29.257 -30.196 1.00 38.78 271 PRO A CA 1
ATOM 2122 C C . PRO A 1 271 ? 6.466 -28.444 -29.290 1.00 38.78 271 PRO A C 1
ATOM 2124 O O . PRO A 1 271 ? 5.287 -28.771 -29.143 1.00 38.78 271 PRO A O 1
ATOM 2127 N N . LEU A 1 272 ? 7.010 -27.384 -28.688 1.00 40.12 272 LEU A N 1
ATOM 2128 C CA . LEU A 1 272 ? 6.260 -26.387 -27.922 1.00 40.12 272 LEU A CA 1
ATOM 2129 C C . LEU A 1 272 ? 5.213 -25.710 -28.828 1.00 40.12 272 LEU A C 1
ATOM 2131 O O . LEU A 1 272 ? 5.551 -25.340 -29.956 1.00 40.12 272 LEU A O 1
ATOM 2135 N N . PRO A 1 273 ? 3.961 -25.526 -28.375 1.00 42.53 273 PRO A N 1
ATOM 2136 C CA . PRO A 1 273 ? 2.972 -24.778 -29.140 1.00 42.53 273 PRO A CA 1
ATOM 2137 C C . PRO A 1 273 ? 3.348 -23.291 -29.212 1.00 42.53 273 PRO A C 1
ATOM 2139 O O . PRO A 1 273 ? 3.790 -22.700 -28.230 1.00 42.53 273 PRO A O 1
ATOM 2142 N N . GLU A 1 274 ? 3.122 -22.676 -30.377 1.00 44.03 274 GLU A N 1
ATOM 2143 C CA . GLU A 1 274 ? 3.502 -21.289 -30.706 1.00 44.03 274 GLU A CA 1
ATOM 2144 C C . GLU A 1 274 ? 2.780 -20.196 -29.891 1.00 44.03 274 GLU A C 1
ATOM 2146 O O . GLU A 1 274 ? 3.016 -19.010 -30.115 1.00 44.03 274 GLU A O 1
ATOM 2151 N N . ARG A 1 275 ? 1.894 -20.544 -28.951 1.00 33.09 275 ARG A N 1
ATOM 2152 C CA . ARG A 1 275 ? 1.195 -19.574 -28.097 1.00 33.09 275 ARG A CA 1
ATOM 2153 C C . ARG A 1 275 ? 1.010 -20.124 -26.689 1.00 33.09 275 ARG A C 1
ATOM 2155 O O . ARG A 1 275 ? 0.267 -21.082 -26.486 1.00 33.09 275 ARG A O 1
ATOM 2162 N N . LEU A 1 276 ? 1.686 -19.488 -25.736 1.00 33.19 276 LEU A N 1
ATOM 2163 C CA . LEU A 1 276 ? 1.402 -19.587 -24.309 1.00 33.19 276 LEU A CA 1
ATOM 2164 C C . LEU A 1 276 ? 0.321 -18.538 -24.009 1.00 33.19 276 LEU A C 1
ATOM 2166 O O . LEU A 1 276 ? 0.548 -17.351 -24.234 1.00 33.19 276 LEU A O 1
ATOM 2170 N N . HIS A 1 277 ? -0.865 -18.997 -23.615 1.00 37.16 277 HIS A N 1
ATOM 2171 C CA . HIS A 1 277 ? -1.936 -18.161 -23.071 1.00 37.16 277 HIS A CA 1
ATOM 2172 C C . HIS A 1 277 ? -1.830 -18.122 -21.551 1.00 37.16 277 HIS A C 1
ATOM 2174 O O . HIS A 1 277 ? -1.473 -19.180 -20.981 1.00 37.16 277 HIS A O 1
#

pLDDT: mean 74.59, std 19.45, range [26.44, 98.06]

Radius of gyration: 24.08 Å; Cα contacts (8 Å, |Δi|>4): 257; chains: 1; bounding box: 54×65×55 Å

Nearest PDB structures (foldseek):
  1r8g-assembly1_A  TM=6.350E-01  e=5.397E-13  Escherichia coli
  1tt4-assembly1_B  TM=6.389E-01  e=1.140E-11  Salmonella enterica subsp. enterica serovar Typhimurium str. LT2
  1r8g-assembly1_B  TM=6.395E-01  e=8.551E-12  Escherichia coli
  4pho-assembly2_B  TM=2.483E-01  e=3.395E+00  Escherichia coli K-12

InterPro domains:
  IPR006336 Glutamate--cysteine ligase, GCS2 [PF04107] (70-234)
  IPR014746 Glutamine synthetase/guanido kinase, catalytic domain [SSF55931] (5-79)
  IPR014746 Glutamine synthetase/guanido kinase, catalytic domain [SSF55931] (73-231)
  IPR050141 Glutamate--cysteine ligase type 2, YbdK subfamily [PTHR36510] (74-227)